Protein AF-0000000087414210 (afdb_homodimer)

Sequence (210 aa):
MEVSIVWEYKAQGTKKRTTFTSQMMTAQEALRLAKDIEKTGRVETLTFHDEDGERWTKKELEKLVKEIETEPHNIVVYFDGGYNKEYRVAGQALRGEFIFSRKQLMEVSIVWEYKAQGTKKRTTFTSQMMTAQEALRLAKDIEKTGRVETLTFHDEDGERWTKKELEKLVKEIETEPHNIVVYFDGGYNKEYRVAGQALRGEFIFSRKQL

Radius of gyration: 31.01 Å; Cα contacts (8 Å, |Δi|>4): 334; chains: 2; bounding box: 26×116×64 Å

Solvent-accessible surface area (backbone atoms only — not comparable to full-atom values): 12139 Å² total; per-residue (Å²): 113,54,26,21,45,39,34,33,31,28,48,85,97,50,88,56,69,47,52,32,35,39,56,76,35,44,52,69,57,48,53,55,48,50,58,54,50,58,69,55,71,34,65,70,44,65,36,33,34,34,91,86,65,50,75,35,46,64,69,56,47,53,52,53,55,50,54,59,70,67,45,70,70,30,60,36,55,45,69,62,71,70,66,52,77,82,78,69,63,60,75,84,57,71,50,56,45,58,50,66,69,81,68,88,121,114,54,26,20,45,39,32,33,31,29,49,86,97,50,89,57,70,46,50,30,36,39,57,75,36,43,51,69,56,48,53,55,49,48,57,53,50,57,69,55,71,33,65,71,45,67,37,35,33,34,90,84,65,49,76,34,47,64,70,54,47,52,52,54,54,50,52,58,69,65,46,69,71,32,62,35,56,45,66,62,76,72,70,56,77,82,76,72,62,74,74,82,58,70,50,56,45,57,49,66,69,81,69,86,122

pLDDT: mean 77.64, std 26.64, range [30.33, 98.88]

Secondary structure (DSSP, 8-state):
-EEEEEEEEE-TT---EEEEEEPPEEHHHHHHHHHHHHTTT-EEEEEEEETT--EE-HHHHHHHHHHHHHS----EEE------TTT-------EEE--------/-EEEEEEEEE-TT---EEEEEEPPEEHHHHHHHHHHHHTTT-EEEEEEEETT--EE-HHHHHHHHHHHHHS----EEE------TTT-------EEE--------

Structure (mmCIF, N/CA/C/O backbone):
data_AF-0000000087414210-model_v1
#
loop_
_entity.id
_entity.type
_entity.pdbx_description
1 polymer 'Uncharacterized protein'
#
loop_
_atom_site.group_PDB
_atom_site.id
_atom_site.type_symbol
_atom_site.label_atom_id
_atom_site.label_alt_id
_atom_site.label_comp_id
_atom_site.label_asym_id
_atom_site.label_entity_id
_atom_site.label_seq_id
_atom_site.pdbx_PDB_ins_code
_atom_site.Cartn_x
_atom_site.Cartn_y
_atom_site.Cartn_z
_atom_site.occupancy
_atom_site.B_iso_or_equiv
_atom_site.auth_seq_id
_atom_site.auth_comp_id
_atom_site.auth_asym_id
_atom_site.auth_atom_id
_atom_site.pdbx_PDB_model_num
ATOM 1 N N . MET A 1 1 ? 0.201 14.727 15.086 1 88.75 1 MET A N 1
ATOM 2 C CA . MET A 1 1 ? -0.485 13.438 14.977 1 88.75 1 MET A CA 1
ATOM 3 C C . MET A 1 1 ? 0.063 12.625 13.805 1 88.75 1 MET A C 1
ATOM 5 O O . MET A 1 1 ? 0.357 13.18 12.742 1 88.75 1 MET A O 1
ATOM 9 N N . GLU A 1 2 ? 0.281 11.211 14.133 1 96.5 2 GLU A N 1
ATOM 10 C CA . GLU A 1 2 ? 0.735 10.336 13.055 1 96.5 2 GLU A CA 1
ATOM 11 C C . GLU A 1 2 ? -0.392 9.43 12.57 1 96.5 2 GLU A C 1
ATOM 13 O O . GLU A 1 2 ? -1.241 9.008 13.359 1 96.5 2 GLU A O 1
ATOM 18 N N . VAL A 1 3 ? -0.355 9.156 11.258 1 98.38 3 VAL A N 1
ATOM 19 C CA . VAL A 1 3 ? -1.378 8.297 10.664 1 98.38 3 VAL A CA 1
ATOM 20 C C . VAL A 1 3 ? -0.742 7.379 9.625 1 98.38 3 VAL A C 1
ATOM 22 O O . VAL A 1 3 ? 0.36 7.645 9.141 1 98.38 3 VAL A O 1
ATOM 25 N N . SER A 1 4 ? -1.405 6.297 9.391 1 98.62 4 SER A N 1
ATOM 26 C CA . SER A 1 4 ? -1.111 5.465 8.227 1 98.62 4 SER A CA 1
ATOM 27 C C . SER A 1 4 ? -2.195 5.602 7.16 1 98.62 4 SER A C 1
ATOM 29 O O . SER A 1 4 ? -3.334 5.957 7.469 1 98.62 4 SER A O 1
ATOM 31 N N . ILE A 1 5 ? -1.794 5.398 5.98 1 98.81 5 ILE A N 1
ATOM 32 C CA . ILE A 1 5 ? -2.744 5.379 4.875 1 98.81 5 ILE A CA 1
ATOM 33 C C . ILE A 1 5 ? -3.195 3.941 4.609 1 98.81 5 ILE A C 1
ATOM 35 O O . ILE A 1 5 ? -2.369 3.029 4.543 1 98.81 5 ILE A O 1
ATOM 39 N N . VAL A 1 6 ? -4.438 3.744 4.582 1 98.75 6 VAL A N 1
ATOM 40 C CA . VAL A 1 6 ? -5.027 2.49 4.129 1 98.75 6 VAL A CA 1
ATOM 41 C C . VAL A 1 6 ? -5.672 2.688 2.758 1 98.75 6 VAL A C 1
ATOM 43 O O . VAL A 1 6 ? -6.621 3.459 2.617 1 98.75 6 VAL A O 1
ATOM 46 N N . TRP A 1 7 ? -5.152 1.99 1.794 1 98.88 7 TRP A N 1
ATOM 47 C CA . TRP A 1 7 ? -5.48 2.154 0.382 1 98.88 7 TRP A CA 1
ATOM 48 C C . TRP A 1 7 ? -6.105 0.882 -0.181 1 98.88 7 TRP A C 1
ATOM 50 O O . TRP A 1 7 ? -5.453 -0.161 -0.251 1 98.88 7 TRP A O 1
ATOM 60 N N . GLU A 1 8 ? -7.441 0.972 -0.453 1 98.75 8 GLU A N 1
ATOM 61 C CA . GLU A 1 8 ? -8.023 -0.087 -1.275 1 98.75 8 GLU A CA 1
ATOM 62 C C . GLU A 1 8 ? -7.699 0.126 -2.752 1 98.75 8 GLU A C 1
ATOM 64 O O . GLU A 1 8 ? -8.258 1.018 -3.393 1 98.75 8 GLU A O 1
ATOM 69 N N . TYR A 1 9 ? -6.863 -0.736 -3.146 1 98.81 9 TYR A N 1
ATOM 70 C CA . TYR A 1 9 ? -6.301 -0.661 -4.488 1 98.81 9 TYR A CA 1
ATOM 71 C C . TYR A 1 9 ? -7.184 -1.396 -5.492 1 98.81 9 TYR A C 1
ATOM 73 O O . TYR A 1 9 ? -7.547 -2.555 -5.277 1 98.81 9 TYR A O 1
ATOM 81 N N . LYS A 1 10 ? -7.488 -0.674 -6.492 1 98.12 10 LYS A N 1
ATOM 82 C CA . LYS A 1 10 ? -8.242 -1.28 -7.586 1 98.12 10 LYS A CA 1
ATOM 83 C C . LYS A 1 10 ? -7.395 -1.356 -8.859 1 98.12 10 LYS A C 1
ATOM 85 O O . LYS A 1 10 ? -7.129 -0.336 -9.492 1 98.12 10 LYS A O 1
ATOM 90 N N . ALA A 1 11 ? -6.988 -2.545 -9.234 1 97 11 ALA A N 1
ATOM 91 C CA . ALA A 1 11 ? -6.199 -2.736 -10.453 1 97 11 ALA A CA 1
ATOM 92 C C . ALA A 1 11 ? -7.02 -2.406 -11.695 1 97 11 ALA A C 1
ATOM 94 O O . ALA A 1 11 ? -8.234 -2.619 -11.719 1 97 11 ALA A O 1
ATOM 95 N N . GLN A 1 12 ? -6.355 -1.847 -12.656 1 96.06 12 GLN A N 1
ATOM 96 C CA . GLN A 1 12 ? -7.031 -1.469 -13.898 1 96.06 12 GLN A CA 1
ATOM 97 C C . GLN A 1 12 ? -7.703 -2.676 -14.547 1 96.06 12 GLN A C 1
ATOM 99 O O . GLN A 1 12 ? -7.082 -3.732 -14.695 1 96.06 12 GLN A O 1
ATOM 104 N N . GLY A 1 13 ? -8.969 -2.494 -14.906 1 92.81 13 GLY A N 1
ATOM 105 C CA . GLY A 1 13 ? -9.68 -3.5 -15.672 1 92.81 13 GLY A CA 1
ATOM 106 C C . GLY A 1 13 ? -10.164 -4.664 -14.828 1 92.81 13 GLY A C 1
ATOM 107 O O . GLY A 1 13 ? -10.492 -5.73 -15.359 1 92.81 13 GLY A O 1
ATOM 108 N N . THR A 1 14 ? -9.977 -4.562 -13.539 1 91.44 14 THR A N 1
ATOM 109 C CA . THR A 1 14 ? -10.43 -5.648 -12.68 1 91.44 14 THR A CA 1
ATOM 110 C C . THR A 1 14 ? -11.344 -5.117 -11.578 1 91.44 14 THR A C 1
ATOM 112 O O . THR A 1 14 ? -11.344 -3.922 -11.281 1 91.44 14 THR A O 1
ATOM 115 N N . LYS A 1 15 ? -12.148 -6.02 -11.062 1 91.81 15 LYS A N 1
ATOM 116 C CA . LYS A 1 15 ? -12.992 -5.676 -9.922 1 91.81 15 LYS A CA 1
ATOM 117 C C . LYS A 1 15 ? -12.312 -6.027 -8.609 1 91.81 15 LYS A C 1
ATOM 119 O O . LYS A 1 15 ? -12.797 -5.664 -7.535 1 91.81 15 LYS A O 1
ATOM 124 N N . LYS A 1 16 ? -11.273 -6.684 -8.711 1 92.38 16 LYS A N 1
ATOM 125 C CA . LYS A 1 16 ? -10.586 -7.125 -7.5 1 92.38 16 LYS A CA 1
ATOM 126 C C . LYS A 1 16 ? -9.914 -5.949 -6.785 1 92.38 16 LYS A C 1
ATOM 128 O O . LYS A 1 16 ? -9.32 -5.086 -7.43 1 92.38 16 LYS A O 1
ATOM 133 N N . ARG A 1 17 ? -10.047 -5.992 -5.453 1 97.25 17 ARG A N 1
ATOM 134 C CA . ARG A 1 17 ? -9.438 -4.969 -4.613 1 97.25 17 ARG A CA 1
ATOM 135 C C . ARG A 1 17 ? -8.391 -5.57 -3.68 1 97.25 17 ARG A C 1
ATOM 137 O O . ARG A 1 17 ? -8.547 -6.703 -3.217 1 97.25 17 ARG A O 1
ATOM 144 N N . THR A 1 18 ? -7.379 -4.895 -3.559 1 98.44 18 THR A N 1
ATOM 145 C CA . THR A 1 18 ? -6.34 -5.277 -2.609 1 98.44 18 THR A CA 1
ATOM 146 C C . THR A 1 18 ? -6.035 -4.125 -1.652 1 98.44 18 THR A C 1
ATOM 148 O O . THR A 1 18 ? -5.934 -2.973 -2.072 1 98.44 18 THR A O 1
ATOM 151 N N . THR A 1 19 ? -5.941 -4.402 -0.352 1 98.69 19 THR A N 1
ATOM 152 C CA . THR A 1 19 ? -5.656 -3.367 0.635 1 98.69 19 THR A CA 1
ATOM 153 C C . THR A 1 19 ? -4.152 -3.209 0.835 1 98.69 19 THR A C 1
ATOM 155 O O . THR A 1 19 ? -3.443 -4.195 1.053 1 98.69 19 THR A O 1
ATOM 158 N N . PHE A 1 20 ? -3.707 -1.984 0.688 1 98.88 20 PHE A N 1
ATOM 159 C CA . PHE A 1 20 ? -2.348 -1.603 1.047 1 98.88 20 PHE A CA 1
ATOM 160 C C . PHE A 1 20 ? -2.346 -0.676 2.258 1 98.88 20 PHE A C 1
ATOM 162 O O . PHE A 1 20 ? -3.195 0.211 2.367 1 98.88 20 PHE A O 1
ATOM 169 N N . THR A 1 21 ? -1.415 -0.874 3.131 1 98.81 21 THR A N 1
ATOM 170 C CA . THR A 1 21 ? -1.255 -0.007 4.293 1 98.81 21 THR A CA 1
ATOM 171 C C . THR A 1 21 ? 0.158 0.566 4.348 1 98.81 21 THR A C 1
ATOM 173 O O . THR A 1 21 ? 1.134 -0.148 4.109 1 98.81 21 THR A O 1
ATOM 176 N N . SER A 1 22 ? 0.251 1.798 4.617 1 98.69 22 SER A N 1
ATOM 177 C CA . SER A 1 22 ? 1.562 2.438 4.684 1 98.69 22 SER A CA 1
ATOM 178 C C . SER A 1 22 ? 2.137 2.377 6.094 1 98.69 22 SER A C 1
ATOM 180 O O . SER A 1 22 ? 1.467 1.928 7.023 1 98.69 22 SER A O 1
ATOM 182 N N . GLN A 1 23 ? 3.334 2.783 6.195 1 98 23 GLN A N 1
ATOM 183 C CA . GLN A 1 23 ? 3.904 3.094 7.5 1 98 23 GLN A CA 1
ATOM 184 C C . GLN A 1 23 ? 3.252 4.332 8.109 1 98 23 GLN A C 1
ATOM 186 O O . GLN A 1 23 ? 2.527 5.059 7.422 1 98 23 GLN A O 1
ATOM 191 N N . MET A 1 24 ? 3.49 4.562 9.422 1 98 24 MET A N 1
ATOM 192 C CA . MET A 1 24 ? 2.994 5.77 10.078 1 98 24 MET A CA 1
ATOM 193 C C . MET A 1 24 ? 3.752 7 9.594 1 98 24 MET A C 1
ATOM 195 O O . MET A 1 24 ? 4.949 6.93 9.312 1 98 24 MET A O 1
ATOM 199 N N . MET A 1 25 ? 3.076 8.117 9.508 1 97.94 25 MET A N 1
ATOM 200 C CA . MET A 1 25 ? 3.67 9.391 9.133 1 97.94 25 MET A CA 1
ATOM 201 C C . MET A 1 25 ? 2.824 10.555 9.641 1 97.94 25 MET A C 1
ATOM 203 O O . MET A 1 25 ? 1.759 10.344 10.227 1 97.94 25 MET A O 1
ATOM 207 N N . THR A 1 26 ? 3.316 11.766 9.438 1 96.25 26 THR A N 1
ATOM 208 C CA . THR A 1 26 ? 2.52 12.914 9.859 1 96.25 26 THR A CA 1
ATOM 209 C C . THR A 1 26 ? 1.265 13.047 9 1 96.25 26 THR A C 1
ATOM 211 O O . THR A 1 26 ? 1.252 12.625 7.84 1 96.25 26 THR A O 1
ATOM 214 N N . ALA A 1 27 ? 0.275 13.617 9.578 1 96.44 27 ALA A N 1
ATOM 215 C CA . ALA A 1 27 ? -0.963 13.859 8.844 1 96.44 27 ALA A CA 1
ATOM 216 C C . ALA A 1 27 ? -0.697 14.672 7.574 1 96.44 27 ALA A C 1
ATOM 218 O O . ALA A 1 27 ? -1.278 14.398 6.523 1 96.44 27 ALA A O 1
ATOM 219 N N . GLN A 1 28 ? 0.181 15.703 7.707 1 95.88 28 GLN A N 1
ATOM 220 C CA . GLN A 1 28 ? 0.489 16.547 6.562 1 95.88 28 GLN A CA 1
ATOM 221 C C . GLN A 1 28 ? 1.146 15.75 5.445 1 95.88 28 GLN A C 1
ATOM 223 O O . GLN A 1 28 ? 0.778 15.883 4.273 1 95.88 28 GLN A O 1
ATOM 228 N N . GLU A 1 29 ? 2.088 14.922 5.777 1 96.62 29 GLU A N 1
ATOM 229 C CA . GLU A 1 29 ? 2.752 14.062 4.801 1 96.62 29 GLU A CA 1
ATOM 230 C C . GLU A 1 29 ? 1.764 13.094 4.152 1 96.62 29 GLU A C 1
ATOM 232 O O . GLU A 1 29 ? 1.804 12.875 2.941 1 96.62 29 GLU A O 1
ATOM 237 N N . ALA A 1 30 ? 0.937 12.531 5.023 1 98.44 30 ALA A N 1
ATOM 238 C CA . ALA A 1 30 ? -0.051 11.57 4.535 1 98.44 30 ALA A CA 1
ATOM 239 C C . ALA A 1 30 ? -0.995 12.219 3.527 1 98.44 30 ALA A C 1
ATOM 241 O O . ALA A 1 30 ? -1.332 11.617 2.506 1 98.44 30 ALA A O 1
ATOM 242 N N . LEU A 1 31 ? -1.416 13.383 3.852 1 98.06 31 LEU A N 1
ATOM 243 C CA . LEU A 1 31 ? -2.332 14.094 2.971 1 98.06 31 LEU A CA 1
ATOM 244 C C . LEU A 1 31 ? -1.663 14.422 1.641 1 98.06 31 LEU A C 1
ATOM 246 O O . LEU A 1 31 ? -2.291 14.328 0.584 1 98.06 31 LEU A O 1
ATOM 250 N N . ARG A 1 32 ? -0.421 14.852 1.703 1 97.38 32 ARG A N 1
ATOM 251 C CA . ARG A 1 32 ? 0.327 15.117 0.479 1 97.38 32 ARG A CA 1
ATOM 252 C C . ARG A 1 32 ? 0.469 13.852 -0.362 1 97.38 32 ARG A C 1
ATOM 254 O O . ARG A 1 32 ? 0.278 13.883 -1.58 1 97.38 32 ARG A O 1
ATOM 261 N N . LEU A 1 33 ? 0.803 12.812 0.26 1 98.31 33 LEU A N 1
ATOM 262 C CA . LEU A 1 33 ? 0.968 11.539 -0.426 1 98.31 33 LEU A CA 1
ATOM 263 C C . LEU A 1 33 ? -0.349 11.078 -1.041 1 98.31 33 LEU A C 1
ATOM 265 O O . LEU A 1 33 ? -0.371 10.562 -2.164 1 98.31 33 LEU A O 1
ATOM 269 N N . ALA A 1 34 ? -1.426 11.211 -0.283 1 98.5 34 ALA A N 1
ATOM 270 C CA . ALA A 1 34 ? -2.748 10.828 -0.77 1 98.5 34 ALA A CA 1
ATOM 271 C C . ALA A 1 34 ? -3.07 11.523 -2.092 1 98.5 34 ALA A C 1
ATOM 273 O O . ALA A 1 34 ? -3.668 10.914 -2.984 1 98.5 34 ALA A O 1
ATOM 274 N N . LYS A 1 35 ? -2.67 12.734 -2.221 1 97.69 35 LYS A N 1
ATOM 275 C CA . LYS A 1 35 ? -2.916 13.469 -3.457 1 97.69 35 LYS A CA 1
ATOM 276 C C . LYS A 1 35 ? -2.207 12.812 -4.637 1 97.69 35 LYS A C 1
ATOM 278 O O . LYS A 1 35 ? -2.77 12.719 -5.73 1 97.69 35 LYS A O 1
ATOM 283 N N . ASP A 1 36 ? -0.991 12.461 -4.461 1 98.5 36 ASP A N 1
ATOM 284 C CA . ASP A 1 36 ? -0.268 11.781 -5.531 1 98.5 36 ASP A CA 1
ATOM 285 C C . ASP A 1 36 ? -0.889 10.414 -5.832 1 98.5 36 ASP A C 1
ATOM 287 O O . ASP A 1 36 ? -1.021 10.031 -6.996 1 98.5 36 ASP A O 1
ATOM 291 N N . ILE A 1 37 ? -1.282 9.695 -4.82 1 98.62 37 ILE A N 1
ATOM 292 C CA . ILE A 1 37 ? -1.879 8.367 -4.965 1 98.62 37 ILE A CA 1
ATOM 293 C C . ILE A 1 37 ? -3.146 8.469 -5.809 1 98.62 37 ILE A C 1
ATOM 295 O O . ILE A 1 37 ? -3.4 7.609 -6.66 1 98.62 37 ILE A O 1
ATOM 299 N N . GLU A 1 38 ? -3.895 9.43 -5.547 1 98.12 38 GLU A N 1
ATOM 300 C CA . GLU A 1 38 ? -5.148 9.617 -6.27 1 98.12 38 GLU A CA 1
ATOM 301 C C . GLU A 1 38 ? -4.906 9.797 -7.762 1 98.12 38 GLU A C 1
ATOM 303 O O . GLU A 1 38 ? -5.762 9.453 -8.586 1 98.12 38 GLU A O 1
ATOM 308 N N . LYS A 1 39 ? -3.764 10.203 -8.172 1 97.88 39 LYS A N 1
ATOM 309 C CA . LYS A 1 39 ? -3.438 10.43 -9.578 1 97.88 39 LYS A CA 1
ATOM 310 C C . LYS A 1 39 ? -3.123 9.117 -10.289 1 97.88 39 LYS A C 1
ATOM 312 O O . LYS A 1 39 ? -3.078 9.062 -11.516 1 97.88 39 LYS A O 1
ATOM 317 N N . THR A 1 40 ? -2.854 8.109 -9.609 1 97.75 40 THR A N 1
ATOM 318 C CA . THR A 1 40 ? -2.486 6.828 -10.195 1 97.75 40 THR A CA 1
ATOM 319 C C . THR A 1 40 ? -3.676 6.203 -10.914 1 97.75 40 THR A C 1
ATOM 321 O O . THR A 1 40 ? -3.502 5.332 -11.773 1 97.75 40 THR A O 1
ATOM 324 N N . GLY A 1 41 ? -4.902 6.496 -10.492 1 97.25 41 GLY A N 1
ATOM 325 C CA . GLY A 1 41 ? -6.105 5.918 -11.07 1 97.25 41 GLY A CA 1
ATOM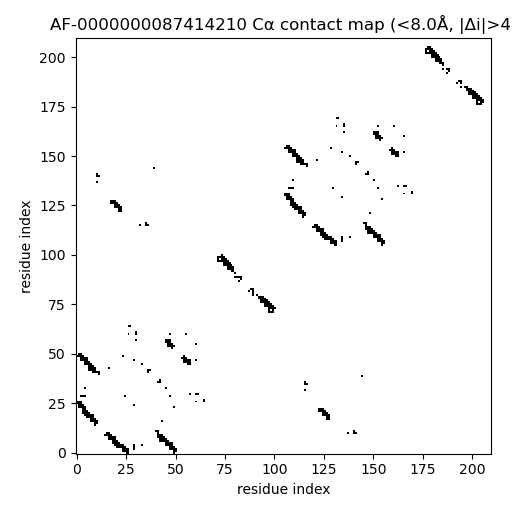 326 C C . GLY A 1 41 ? -6.449 4.559 -10.484 1 97.25 41 GLY A C 1
ATOM 327 O O . GLY A 1 41 ? -7.289 3.838 -11.031 1 97.25 41 GLY A O 1
ATOM 328 N N . ARG A 1 42 ? -5.758 4.234 -9.32 1 98.19 42 ARG A N 1
ATOM 329 C CA . ARG A 1 42 ? -5.938 2.898 -8.766 1 98.19 42 ARG A CA 1
ATOM 330 C C . ARG A 1 42 ? -6.598 2.959 -7.395 1 98.19 42 ARG A C 1
ATOM 332 O O . ARG A 1 42 ? -6.512 2.006 -6.617 1 98.19 42 ARG A O 1
ATOM 339 N N . VAL A 1 43 ? -7.25 4.059 -7.043 1 98.44 43 VAL A N 1
ATOM 340 C CA . VAL A 1 43 ? -7.836 4.199 -5.715 1 98.44 43 VAL A CA 1
ATOM 341 C C . VAL A 1 43 ? -9.32 3.844 -5.762 1 98.44 43 VAL A C 1
ATOM 343 O O . VAL A 1 43 ? -10.094 4.48 -6.477 1 98.44 43 VAL A O 1
ATOM 346 N N . GLU A 1 44 ? -9.664 2.799 -5.062 1 98.19 44 GLU A N 1
ATOM 347 C CA . GLU A 1 44 ? -11.07 2.562 -4.762 1 98.19 44 GLU A CA 1
ATOM 348 C C . GLU A 1 44 ? -11.516 3.363 -3.539 1 98.19 44 GLU A C 1
ATOM 350 O O . GLU A 1 44 ? -12.508 4.094 -3.596 1 98.19 44 GLU A O 1
ATOM 355 N N . THR A 1 45 ? -10.789 3.168 -2.457 1 98 45 THR A N 1
ATOM 356 C CA . THR A 1 45 ? -10.961 3.98 -1.259 1 98 45 THR A CA 1
ATOM 357 C C . THR A 1 45 ? -9.609 4.312 -0.628 1 98 45 THR A C 1
ATOM 359 O O . THR A 1 45 ? -8.633 3.59 -0.825 1 98 45 THR A O 1
ATOM 362 N N . LEU A 1 46 ? -9.57 5.414 -0.044 1 98.62 46 LEU A N 1
ATOM 363 C CA . LEU A 1 46 ? -8.391 5.871 0.685 1 98.62 46 LEU A CA 1
ATOM 364 C C . LEU A 1 46 ? -8.781 6.457 2.037 1 98.62 46 LEU A C 1
ATOM 366 O O . LEU A 1 46 ? -9.586 7.391 2.105 1 98.62 46 LEU A O 1
ATOM 370 N N . THR A 1 47 ? -8.258 5.871 3.105 1 98.75 47 THR A N 1
ATOM 371 C CA . THR A 1 47 ? -8.531 6.363 4.449 1 98.75 47 THR A CA 1
ATOM 372 C C . THR A 1 47 ? -7.242 6.5 5.25 1 98.75 47 THR A C 1
ATOM 374 O O . THR A 1 47 ? -6.195 5.992 4.84 1 98.75 47 THR A O 1
ATOM 377 N N . PHE A 1 48 ? -7.367 7.164 6.312 1 98.81 48 PHE A N 1
ATOM 378 C CA . PHE A 1 48 ? -6.25 7.363 7.23 1 98.81 48 PHE A CA 1
ATOM 379 C C . PHE A 1 48 ? -6.562 6.766 8.602 1 98.81 48 PHE A C 1
ATOM 381 O O . PHE A 1 48 ? -7.688 6.875 9.086 1 98.81 48 PHE A O 1
ATOM 388 N N . HIS A 1 49 ? -5.543 6.133 9.156 1 98.62 49 HIS A N 1
ATOM 389 C CA . HIS A 1 49 ? -5.719 5.5 10.461 1 98.62 49 HIS A CA 1
ATOM 390 C C . HIS A 1 49 ? -4.645 5.957 11.445 1 98.62 49 HIS A C 1
ATOM 392 O O . HIS A 1 49 ? -3.451 5.891 11.141 1 98.62 49 HIS A O 1
ATOM 398 N N . ASP A 1 50 ? -5.039 6.43 12.57 1 96.44 50 ASP A N 1
ATOM 399 C CA . ASP A 1 50 ? -4.051 6.875 13.555 1 96.44 50 ASP A CA 1
ATOM 400 C C . ASP A 1 50 ? -3.662 5.738 14.5 1 96.44 50 ASP A C 1
ATOM 402 O O . ASP A 1 50 ? -4.082 4.598 14.305 1 96.44 50 ASP A O 1
ATOM 406 N N . GLU A 1 51 ? -2.793 5.938 15.453 1 93.5 51 GLU A N 1
ATOM 407 C CA . GLU A 1 51 ? -2.236 4.941 16.359 1 93.5 51 GLU A CA 1
ATOM 408 C C . GLU A 1 51 ? -3.318 4.348 17.266 1 93.5 51 GLU A C 1
ATOM 410 O O . GLU A 1 51 ? -3.205 3.201 17.703 1 93.5 51 GLU A O 1
ATOM 415 N N . ASP A 1 52 ? -4.43 5.09 17.438 1 92.75 52 ASP A N 1
ATOM 416 C CA . ASP A 1 52 ? -5.5 4.645 18.328 1 92.75 52 ASP A CA 1
ATOM 417 C C . ASP A 1 52 ? -6.555 3.85 17.562 1 92.75 52 ASP A C 1
ATOM 419 O O . ASP A 1 52 ? -7.551 3.41 18.141 1 92.75 52 ASP A O 1
ATOM 423 N N . GLY A 1 53 ? -6.34 3.773 16.328 1 92.75 53 GLY A N 1
ATOM 424 C CA . GLY A 1 53 ? -7.266 3.014 15.508 1 92.75 53 GLY A CA 1
ATOM 425 C C . GLY A 1 53 ? -8.391 3.855 14.938 1 92.75 53 GLY A C 1
ATOM 426 O O . GLY A 1 53 ? -9.297 3.332 14.297 1 92.75 53 GLY A O 1
ATOM 427 N N . GLU A 1 54 ? -8.359 5.129 15.227 1 96 54 GLU A N 1
ATOM 428 C CA . GLU A 1 54 ? -9.352 6.023 14.633 1 96 54 GLU A CA 1
ATOM 429 C C . GLU A 1 54 ? -9.133 6.172 13.133 1 96 54 GLU A C 1
ATOM 431 O O . GLU A 1 54 ? -7.992 6.293 12.672 1 96 54 GLU A O 1
ATOM 436 N N . ARG A 1 55 ? -10.281 6.234 12.508 1 97.75 55 ARG A N 1
ATOM 437 C CA . ARG A 1 55 ? -10.258 6.324 11.055 1 97.75 55 ARG A CA 1
ATOM 438 C C . ARG A 1 55 ? -10.773 7.68 10.586 1 97.75 55 ARG A C 1
ATOM 440 O O . ARG A 1 55 ? -11.766 8.188 11.109 1 97.75 55 ARG A O 1
ATOM 447 N N . TRP A 1 56 ? -10.094 8.25 9.586 1 97.5 56 TRP A N 1
ATOM 448 C CA . TRP A 1 56 ? -10.461 9.539 9.023 1 97.5 56 TRP A CA 1
ATOM 449 C C . TRP A 1 56 ? -10.562 9.453 7.5 1 97.5 56 TRP A C 1
ATOM 451 O O . TRP A 1 56 ? -9.766 8.773 6.855 1 97.5 56 TRP A O 1
ATOM 461 N N . THR A 1 57 ? -11.508 10.195 6.98 1 98.12 57 THR A N 1
ATOM 462 C CA . THR A 1 57 ? -11.469 10.492 5.555 1 98.12 57 THR A CA 1
ATOM 463 C C . THR A 1 57 ? -10.469 11.609 5.262 1 98.12 57 THR A C 1
ATOM 465 O O . THR A 1 57 ? -9.992 12.281 6.18 1 98.12 5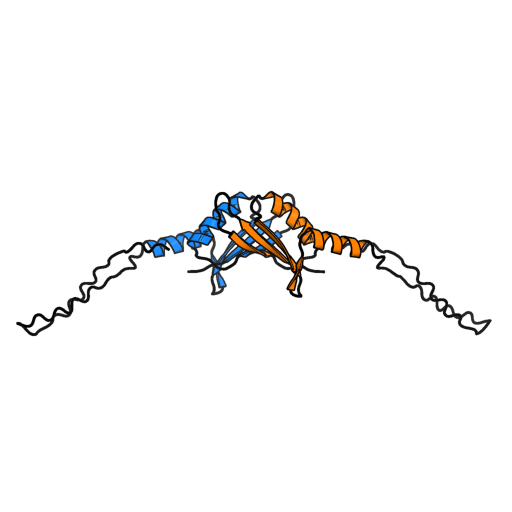7 THR A O 1
ATOM 468 N N . LYS A 1 58 ? -10.211 11.711 4.043 1 97.81 58 LYS A N 1
ATOM 469 C CA . LYS A 1 58 ? -9.32 12.789 3.643 1 97.81 58 LYS A CA 1
ATOM 470 C C . LYS A 1 58 ? -9.867 14.148 4.082 1 97.81 58 LYS A C 1
ATOM 472 O O . LYS A 1 58 ? -9.141 14.969 4.645 1 97.81 58 LYS A O 1
ATOM 477 N N . LYS A 1 59 ? -11.109 14.336 3.896 1 97.44 59 LYS A N 1
ATOM 478 C CA . LYS A 1 59 ? -11.773 15.586 4.266 1 97.44 59 LYS A CA 1
ATOM 479 C C . LYS A 1 59 ? -11.664 15.836 5.766 1 97.44 59 LYS A C 1
ATOM 481 O O . LYS A 1 59 ? -11.367 16.953 6.191 1 97.44 59 LYS A O 1
ATOM 486 N N . GLU A 1 60 ? -11.93 14.875 6.523 1 97.38 60 GLU A N 1
ATOM 487 C CA . GLU A 1 60 ? -11.859 14.992 7.977 1 97.38 60 GLU A CA 1
ATOM 488 C C . GLU A 1 60 ? -10.438 15.297 8.438 1 97.38 60 GLU A C 1
ATOM 490 O O . GLU A 1 60 ? -10.234 16.125 9.328 1 97.38 60 GLU A O 1
ATOM 495 N N . LEU A 1 61 ? -9.484 14.641 7.918 1 97.38 61 LEU A N 1
ATOM 496 C CA . LEU A 1 61 ? -8.094 14.844 8.312 1 97.38 61 LEU A CA 1
ATOM 497 C C . LEU A 1 61 ? -7.625 16.25 7.945 1 97.38 61 LEU A C 1
ATOM 499 O O . LEU A 1 61 ? -6.91 16.891 8.719 1 97.38 61 LEU A O 1
ATOM 503 N N . GLU A 1 62 ? -8.023 16.656 6.77 1 96.5 62 GLU A N 1
ATOM 504 C CA . GLU A 1 62 ? -7.688 18.016 6.348 1 96.5 62 GLU A CA 1
ATOM 505 C C . GLU A 1 62 ? -8.242 19.047 7.328 1 96.5 62 GLU A C 1
ATOM 507 O O . GLU A 1 62 ? -7.551 20 7.676 1 96.5 62 GLU A O 1
ATOM 512 N N . LYS A 1 63 ? -9.43 18.844 7.734 1 95.81 63 LYS A N 1
ATOM 513 C CA . LYS A 1 63 ? -10.055 19.75 8.695 1 95.81 63 LYS A CA 1
ATOM 514 C C . LYS A 1 63 ? -9.305 19.75 10.023 1 95.81 63 LYS A C 1
ATOM 516 O O . LYS A 1 63 ? -9.078 20.812 10.609 1 95.81 63 LYS A O 1
ATOM 521 N N . LEU A 1 64 ? -8.992 18.578 10.469 1 92.81 64 LEU A N 1
ATOM 522 C CA . LEU A 1 64 ? -8.273 18.422 11.727 1 92.81 64 LEU A CA 1
ATOM 523 C C . LEU A 1 64 ? -6.93 19.156 11.672 1 92.81 64 LEU A C 1
ATOM 525 O O . LEU A 1 64 ? -6.57 19.875 12.602 1 92.81 64 LEU A O 1
ATOM 529 N N . VAL A 1 65 ? -6.188 18.984 10.602 1 92.69 65 VAL A N 1
ATOM 530 C CA . VAL A 1 65 ? -4.871 19.594 10.43 1 92.69 65 VAL A CA 1
ATOM 531 C C . VAL A 1 65 ? -5.008 21.109 10.391 1 92.69 65 VAL A C 1
ATOM 533 O O . VAL A 1 65 ? -4.191 21.828 10.977 1 92.69 65 VAL A O 1
ATOM 536 N N . LYS A 1 66 ? -6.02 21.625 9.789 1 91.5 66 LYS A N 1
ATOM 537 C CA . LYS A 1 66 ? -6.27 23.062 9.695 1 91.5 66 LYS A CA 1
ATOM 538 C C . LYS A 1 66 ? -6.57 23.641 11.07 1 91.5 66 LYS A C 1
ATOM 540 O O . LYS A 1 66 ? -6.105 24.734 11.398 1 91.5 66 LYS A O 1
ATOM 545 N N . GLU A 1 67 ? -7.352 23.016 11.844 1 88.19 67 GLU A N 1
ATOM 546 C CA . GLU A 1 67 ? -7.715 23.484 13.18 1 88.19 67 GLU A CA 1
ATOM 547 C C . GLU A 1 67 ? -6.496 23.531 14.102 1 88.19 67 GLU A C 1
ATOM 549 O O . GLU A 1 67 ? -6.359 24.453 14.906 1 88.19 67 GLU A O 1
ATOM 554 N N . ILE A 1 68 ? -5.637 22.656 14.016 1 84.5 68 ILE A N 1
ATOM 555 C CA . ILE A 1 68 ? -4.43 22.609 14.836 1 84.5 68 ILE A CA 1
ATOM 556 C C . ILE A 1 68 ? -3.484 23.734 14.43 1 84.5 68 ILE A C 1
ATOM 558 O O . ILE A 1 68 ? -2.822 24.344 15.273 1 84.5 68 ILE A O 1
ATOM 562 N N . GLU A 1 69 ? -3.342 23.938 13.195 1 81.06 69 GLU A N 1
ATOM 563 C CA . GLU A 1 69 ? -2.457 24.984 12.688 1 81.06 69 GLU A CA 1
ATOM 564 C C . GLU A 1 69 ? -2.969 26.375 13.07 1 81.06 69 GLU A C 1
ATOM 566 O O . GLU A 1 69 ? -2.18 27.297 13.258 1 81.06 69 GLU A O 1
ATOM 571 N N . THR A 1 70 ? -4.246 26.625 13.156 1 78.19 70 THR A N 1
ATOM 572 C CA . THR A 1 70 ? -4.832 27.938 13.461 1 78.19 70 THR A CA 1
ATOM 573 C C . THR A 1 70 ? -4.785 28.203 14.961 1 78.19 70 THR A C 1
ATOM 575 O O . THR A 1 70 ? -4.777 29.359 15.391 1 78.19 70 THR A O 1
ATOM 578 N N . GLU A 1 71 ? -4.816 27.172 15.727 1 63.53 71 GLU A N 1
ATOM 579 C CA . GLU A 1 71 ? -4.785 27.406 17.172 1 63.53 71 GLU A CA 1
ATOM 580 C C . GLU A 1 71 ? -3.42 27.906 17.609 1 63.53 71 GLU A C 1
ATOM 582 O O . GLU A 1 71 ? -2.389 27.344 17.234 1 63.53 71 GLU A O 1
ATOM 587 N N . PRO A 1 72 ? -3.373 29.188 17.938 1 59.31 72 PRO A N 1
ATOM 588 C CA . PRO A 1 72 ? -2.141 29.75 18.484 1 59.31 72 PRO A CA 1
ATOM 589 C C . PRO A 1 72 ? -1.529 28.859 19.578 1 59.31 72 PRO A C 1
ATOM 591 O O . PRO A 1 72 ? -2.23 28.438 20.5 1 59.31 72 PRO A O 1
ATOM 594 N N . HIS A 1 73 ? -0.85 27.875 19.125 1 51.38 73 HIS A N 1
ATOM 595 C CA . HIS A 1 73 ? -0.237 27.047 20.156 1 51.38 73 HIS A CA 1
ATOM 596 C C . HIS A 1 73 ? 0.635 27.891 21.094 1 51.38 73 HIS A C 1
ATOM 598 O O . HIS A 1 73 ? 0.902 27.5 22.219 1 51.38 73 HIS A O 1
ATOM 604 N N . ASN A 1 74 ? 1.415 28.734 20.547 1 49.66 74 ASN A N 1
ATOM 605 C CA . ASN A 1 74 ? 2.459 29.281 21.391 1 49.66 74 ASN A CA 1
ATOM 606 C C . ASN A 1 74 ? 1.894 30.297 22.391 1 49.66 74 ASN A C 1
ATOM 608 O O . ASN A 1 74 ? 1.5 31.391 22 1 49.66 74 ASN A O 1
ATOM 612 N N . ILE A 1 75 ? 1.084 29.812 23.203 1 48.84 75 ILE A N 1
ATOM 613 C CA . ILE A 1 75 ? 0.787 30.734 24.297 1 48.84 75 ILE A CA 1
ATOM 614 C C . ILE A 1 75 ? 2.043 30.969 25.125 1 48.84 75 ILE A C 1
ATOM 616 O O . ILE A 1 75 ? 2.582 30.031 25.719 1 48.84 75 ILE A O 1
ATOM 620 N N . VAL A 1 76 ? 2.947 31.703 24.609 1 43.47 76 VAL A N 1
ATOM 621 C CA . VAL A 1 76 ? 4.082 32.062 25.453 1 43.47 76 VAL A CA 1
ATOM 622 C C . VAL A 1 76 ? 3.602 32.938 26.609 1 43.47 76 VAL A C 1
ATOM 624 O O . VAL A 1 76 ? 3.018 34 26.406 1 43.47 76 VAL A O 1
ATOM 627 N N . VAL A 1 77 ? 3.178 32.344 27.594 1 46.31 77 VAL A N 1
ATOM 628 C CA . VAL A 1 77 ? 2.85 33.031 28.828 1 46.31 77 VAL A CA 1
ATOM 629 C C . VAL A 1 77 ? 4.125 33.594 29.469 1 46.31 77 VAL A C 1
ATOM 631 O O . VAL A 1 77 ? 5.07 32.844 29.719 1 46.31 77 VAL A O 1
ATOM 634 N N . TYR A 1 78 ? 4.523 34.812 29.094 1 44.41 78 TYR A N 1
ATOM 635 C CA . TYR A 1 78 ? 5.605 35.531 29.781 1 44.41 78 TYR A CA 1
ATOM 636 C C . TYR A 1 78 ? 5.273 35.719 31.266 1 44.41 78 TYR A C 1
ATOM 638 O O . TYR A 1 78 ? 4.207 36.25 31.594 1 44.41 78 TYR A O 1
ATOM 646 N N . PHE A 1 79 ? 5.438 34.75 32.125 1 41 79 PHE A N 1
ATOM 647 C CA . PHE A 1 79 ? 5.363 34.969 33.562 1 41 79 PHE A CA 1
ATOM 648 C C . PHE A 1 79 ? 6.434 35.938 34.031 1 41 79 PHE A C 1
ATOM 650 O O . PHE A 1 79 ? 7.629 35.719 33.812 1 41 79 PHE A O 1
ATOM 657 N N . ASP A 1 80 ? 6.41 37.25 33.562 1 41.53 80 ASP A N 1
ATOM 658 C CA . ASP A 1 80 ? 7.312 38.25 34.156 1 41.53 80 ASP A CA 1
ATOM 659 C C . ASP A 1 80 ? 7.113 38.312 35.656 1 41.53 80 ASP A C 1
ATOM 661 O O . ASP A 1 80 ? 6.047 38.719 36.125 1 41.53 80 ASP A O 1
ATOM 665 N N . GLY A 1 81 ? 7.484 37.312 36.406 1 41.34 81 GLY A N 1
ATOM 666 C CA . GLY A 1 81 ? 7.566 37.469 37.844 1 41.34 81 GLY A CA 1
ATOM 667 C C . GLY A 1 81 ? 8.344 38.688 38.25 1 41.34 81 GLY A C 1
ATOM 668 O O . GLY A 1 81 ? 8.898 38.75 39.375 1 41.34 81 GLY A O 1
ATOM 669 N N . GLY A 1 82 ? 8.477 39.75 37.375 1 38.91 82 GLY A N 1
ATOM 670 C CA . GLY A 1 82 ? 9.305 40.812 37.938 1 38.91 82 GLY A CA 1
ATOM 671 C C . GLY A 1 82 ? 8.758 41.375 39.25 1 38.91 82 GLY A C 1
ATOM 672 O O . GLY A 1 82 ? 7.555 41.594 39.375 1 38.91 82 GLY A O 1
ATOM 673 N N . TYR A 1 83 ? 9.336 40.812 40.375 1 41 83 TYR A N 1
ATOM 674 C CA . TYR A 1 83 ? 9.305 41.312 41.75 1 41 83 TYR A CA 1
ATOM 675 C C . TYR A 1 83 ? 9.609 42.812 41.812 1 41 83 TYR A C 1
ATOM 677 O O . TYR A 1 83 ? 10.641 43.25 41.312 1 41 83 TYR A O 1
ATOM 685 N N . ASN A 1 84 ? 8.656 43.719 41.594 1 42.94 84 ASN A N 1
ATOM 686 C CA . ASN A 1 84 ? 8.992 45.094 42 1 42.94 84 ASN A CA 1
ATOM 687 C C . ASN A 1 84 ? 9.328 45.156 43.5 1 42.94 84 ASN A C 1
ATOM 689 O O . ASN A 1 84 ? 8.5 44.812 44.344 1 42.94 84 ASN A O 1
ATOM 693 N N . LYS A 1 85 ? 10.625 45.344 43.844 1 45 85 LYS A N 1
ATOM 694 C CA . LYS A 1 85 ? 11.195 45.438 45.188 1 45 85 LYS A CA 1
ATOM 695 C C . LYS A 1 85 ? 10.406 46.438 46.031 1 45 85 LYS A C 1
ATOM 697 O O . LYS A 1 85 ? 10.344 46.281 47.25 1 45 85 LYS A O 1
ATOM 702 N N . GLU A 1 86 ? 10.094 47.562 45.438 1 42.94 86 GLU A N 1
ATOM 703 C CA . GLU A 1 86 ? 9.641 48.656 46.281 1 42.94 86 GLU A CA 1
ATOM 704 C C . GLU A 1 86 ? 8.336 48.281 47 1 42.94 86 GLU A C 1
ATOM 706 O O . GLU A 1 86 ? 8.172 48.562 48.188 1 42.94 86 GLU A O 1
ATOM 711 N N . TYR A 1 87 ? 7.16 48.188 46.25 1 45.03 87 TYR A N 1
ATOM 712 C CA . TYR A 1 87 ? 5.91 48.031 47 1 45.03 87 TYR A CA 1
ATOM 713 C C . TYR A 1 87 ? 5.535 46.562 47.094 1 45.03 87 TYR A C 1
ATOM 715 O O . TYR A 1 87 ? 4.484 46.219 47.656 1 45.03 87 TYR A O 1
ATOM 723 N N . ARG A 1 88 ? 6.504 45.562 47.531 1 42.72 88 ARG A N 1
ATOM 724 C CA . ARG A 1 88 ? 6.551 44.156 47.875 1 42.72 88 ARG A CA 1
ATOM 725 C C . ARG A 1 88 ? 5.277 43.438 47.438 1 42.72 88 ARG A C 1
ATOM 727 O O . ARG A 1 88 ? 4.938 42.375 48 1 42.72 88 ARG A O 1
ATOM 734 N N . VAL A 1 89 ? 4.281 44.031 46.906 1 38.31 89 VAL A N 1
ATOM 735 C CA . VAL A 1 89 ? 3.045 43.312 46.625 1 38.31 89 VAL A CA 1
ATOM 736 C C . VAL A 1 89 ? 3.037 42.812 45.188 1 38.31 89 VAL A C 1
ATOM 738 O O . VAL A 1 89 ? 3.168 43.625 44.25 1 38.31 89 VAL A O 1
ATOM 741 N N . ALA A 1 90 ? 3.855 41.75 44.844 1 35.97 90 ALA A N 1
ATOM 742 C CA . ALA A 1 90 ? 4 41.25 43.469 1 35.97 90 ALA A CA 1
ATOM 743 C C . ALA A 1 90 ? 2.648 40.875 42.875 1 35.97 90 ALA A C 1
ATOM 745 O O . ALA A 1 90 ? 1.875 40.125 43.5 1 35.97 90 ALA A O 1
ATOM 746 N N . GLY A 1 91 ? 1.898 41.844 42.281 1 34.41 91 GLY A N 1
ATOM 747 C CA . GLY A 1 91 ? 0.732 41.469 41.5 1 34.41 91 GLY A CA 1
ATOM 748 C C . GLY A 1 91 ? 1.033 40.438 40.438 1 34.41 91 GLY A C 1
ATOM 749 O O . GLY A 1 91 ? 2.094 40.469 39.812 1 34.41 91 GLY A O 1
ATOM 750 N N . GLN A 1 92 ? 0.632 39.125 40.562 1 36.34 92 GLN A N 1
ATOM 751 C CA . GLN A 1 92 ? 0.696 37.969 39.719 1 36.34 92 GLN A CA 1
ATOM 752 C C . GLN A 1 92 ? 0.261 38.281 38.281 1 36.34 92 GLN A C 1
ATOM 754 O O . GLN A 1 92 ? -0.926 38.188 37.938 1 36.34 92 GLN A O 1
ATOM 759 N N . ALA A 1 93 ? 0.479 39.406 37.656 1 35.91 93 ALA A N 1
ATOM 760 C CA . ALA A 1 93 ? -0.062 39.625 36.312 1 35.91 93 ALA A CA 1
ATOM 761 C C . ALA A 1 93 ? 0.548 38.625 35.312 1 35.91 93 ALA A C 1
ATOM 763 O O . ALA A 1 93 ? 1.771 38.531 35.188 1 35.91 93 ALA A O 1
ATOM 764 N N . LEU A 1 94 ? 0.034 37.438 35.125 1 34 94 LEU A N 1
ATOM 765 C CA . LEU A 1 94 ? 0.316 36.438 34.125 1 34 94 LEU A CA 1
ATOM 766 C C . LEU A 1 94 ? 0.153 37 32.719 1 34 94 LEU A C 1
ATOM 768 O O . LEU A 1 94 ? -0.931 37.469 32.344 1 34 94 LEU A O 1
ATOM 772 N N . ARG A 1 95 ? 0.931 38 32.25 1 33.16 95 ARG A N 1
ATOM 773 C CA . ARG A 1 95 ? 0.777 38.438 30.859 1 33.16 95 ARG A CA 1
ATOM 774 C C . ARG A 1 95 ? 1.23 37.344 29.891 1 33.16 95 ARG A C 1
ATOM 776 O O . ARG A 1 95 ? 2.336 36.812 30.031 1 33.16 95 ARG A O 1
ATOM 783 N N . GLY A 1 96 ? 0.427 36.406 29.484 1 31.5 96 GLY A N 1
ATOM 784 C CA . GLY A 1 96 ? 0.681 35.344 28.5 1 31.5 96 GLY A CA 1
ATOM 785 C C . GLY A 1 96 ? 0.842 35.906 27.094 1 31.5 96 GLY A C 1
ATOM 786 O O . GLY A 1 96 ? 0.014 36.688 26.625 1 31.5 96 GLY A O 1
ATOM 787 N N . GLU A 1 97 ? 2.088 36.375 26.766 1 33.91 97 GLU A N 1
ATOM 788 C CA . GLU A 1 97 ? 2.271 36.656 25.344 1 33.91 97 GLU A CA 1
ATOM 789 C C . GLU A 1 97 ? 2.26 35.375 24.516 1 33.91 97 GLU A C 1
ATOM 791 O O . GLU A 1 97 ? 2.816 34.344 24.938 1 33.91 97 GLU A O 1
ATOM 796 N N . PHE A 1 98 ? 1.312 35.25 23.719 1 33.34 98 PHE A N 1
ATOM 797 C CA . PHE A 1 98 ? 1.109 34.156 22.797 1 33.34 98 PHE A CA 1
ATOM 798 C C . PHE A 1 98 ? 1.954 34.312 21.531 1 33.34 98 PHE A C 1
ATOM 800 O O . PHE A 1 98 ? 1.898 35.375 20.891 1 33.34 98 PHE A O 1
ATOM 807 N N . ILE A 1 99 ? 3.258 34.031 21.578 1 32 99 ILE A N 1
ATOM 808 C CA . ILE A 1 99 ? 3.982 34.094 20.312 1 32 99 ILE A CA 1
ATOM 809 C C . ILE A 1 99 ? 3.682 32.812 19.5 1 32 99 ILE A C 1
ATOM 811 O O . ILE A 1 99 ? 3.721 31.719 20.016 1 32 99 ILE A O 1
ATOM 815 N N . PHE A 1 100 ? 3.092 32.938 18.297 1 34.47 100 PHE A N 1
ATOM 816 C CA . PHE A 1 100 ? 2.754 31.953 17.281 1 34.47 100 PHE A CA 1
ATOM 817 C C . PHE A 1 100 ? 3.998 31.516 16.516 1 34.47 100 PHE A C 1
ATOM 819 O O . PHE A 1 100 ? 4.664 32.312 15.883 1 34.47 100 PHE A O 1
ATOM 826 N N . SER A 1 101 ? 4.934 30.844 17.234 1 36.91 101 SER A N 1
ATOM 827 C CA . SER A 1 101 ? 5.973 30.375 16.328 1 36.91 101 SER A CA 1
ATOM 828 C C . SER A 1 101 ? 5.43 29.297 15.383 1 36.91 101 SER A C 1
ATOM 830 O O . SER A 1 101 ? 4.723 28.391 15.812 1 36.91 101 SER A O 1
ATOM 832 N N . ARG A 1 102 ? 5.164 29.547 14.117 1 39.16 102 ARG A N 1
ATOM 833 C CA . ARG A 1 102 ? 4.875 28.625 13.031 1 39.16 102 ARG A CA 1
ATOM 834 C C . ARG A 1 102 ? 5.84 27.438 13.055 1 39.16 102 ARG A C 1
ATOM 836 O O . ARG A 1 102 ? 7.051 27.609 12.883 1 39.16 102 ARG A O 1
ATOM 843 N N . LYS A 1 103 ? 5.703 26.547 13.93 1 37.19 103 LYS A N 1
ATOM 844 C CA . LYS A 1 103 ? 6.598 25.391 13.945 1 37.19 103 LYS A CA 1
ATOM 845 C C . LYS A 1 103 ? 6.539 24.641 12.625 1 37.19 103 LYS A C 1
ATOM 847 O O . LYS A 1 103 ? 5.461 24.438 12.055 1 37.19 103 LYS A O 1
ATOM 852 N N . GLN A 1 104 ? 7.656 24.625 11.992 1 31.94 104 GLN A N 1
ATOM 853 C CA . GLN A 1 104 ? 7.957 23.766 10.852 1 31.94 104 GLN A CA 1
ATOM 854 C C . GLN A 1 104 ? 7.5 22.344 11.102 1 31.94 104 GLN A C 1
ATOM 856 O O . GLN A 1 104 ? 7.957 21.703 12.055 1 31.94 104 GLN A O 1
ATOM 861 N N . LEU A 1 105 ? 6.191 21.984 11.086 1 30.33 105 LEU A N 1
ATOM 862 C CA . LEU A 1 105 ? 5.785 20.594 11.047 1 30.33 105 LEU A CA 1
ATOM 863 C C . LEU A 1 105 ? 6.406 19.875 9.852 1 30.33 105 LEU A C 1
ATOM 865 O O . LEU A 1 105 ? 6.531 20.453 8.773 1 30.33 105 LEU A O 1
ATOM 869 N N . MET B 1 1 ? 1.38 -21.172 -2.07 1 88.69 1 MET B N 1
ATOM 870 C CA . MET B 1 1 ? 2.115 -20.234 -1.228 1 88.69 1 MET B CA 1
ATOM 871 C C . MET B 1 1 ? 1.475 -18.859 -1.268 1 88.69 1 MET B C 1
ATOM 873 O O . MET B 1 1 ? 1.01 -18.406 -2.32 1 88.69 1 MET B O 1
ATOM 877 N N . GLU B 1 2 ? 1.38 -18.203 0.07 1 96.5 2 GLU B N 1
ATOM 878 C CA . GLU B 1 2 ? 0.85 -16.844 0.127 1 96.5 2 GLU B CA 1
ATOM 879 C C . GLU B 1 2 ? 1.959 -15.836 0.39 1 96.5 2 GLU B C 1
ATOM 881 O O . GLU B 1 2 ? 2.912 -16.125 1.116 1 96.5 2 GLU B O 1
ATOM 886 N N . VAL B 1 3 ? 1.783 -14.656 -0.219 1 98.38 3 VAL B N 1
ATOM 887 C CA . VAL B 1 3 ? 2.777 -13.602 -0.049 1 98.38 3 VAL B CA 1
ATOM 888 C C . VAL B 1 3 ? 2.076 -12.25 0.093 1 98.38 3 VAL B C 1
ATOM 890 O O . VAL B 1 3 ? 0.909 -12.109 -0.275 1 98.38 3 VAL B O 1
ATOM 893 N N . SER B 1 4 ? 2.764 -11.344 0.702 1 98.62 4 SER B N 1
ATOM 894 C CA . SER B 1 4 ? 2.383 -9.938 0.654 1 98.62 4 SER B CA 1
ATOM 895 C C . SER B 1 4 ? 3.326 -9.141 -0.242 1 98.62 4 SER B C 1
ATOM 897 O O . SER B 1 4 ? 4.473 -9.539 -0.46 1 98.62 4 SER B O 1
ATOM 899 N N . ILE B 1 5 ? 2.805 -8.125 -0.772 1 98.88 5 ILE B N 1
ATOM 900 C CA . ILE B 1 5 ? 3.619 -7.203 -1.557 1 98.88 5 ILE B CA 1
ATOM 901 C C . ILE B 1 5 ? 4.117 -6.07 -0.665 1 98.88 5 ILE B C 1
ATOM 903 O O . ILE B 1 5 ? 3.344 -5.488 0.101 1 98.88 5 ILE B O 1
ATOM 907 N N . VAL B 1 6 ? 5.359 -5.848 -0.688 1 98.75 6 VAL B N 1
ATOM 908 C CA . VAL B 1 6 ? 5.961 -4.668 -0.077 1 98.75 6 VAL B CA 1
ATOM 909 C C . VAL B 1 6 ? 6.426 -3.703 -1.164 1 98.75 6 VAL B C 1
ATOM 911 O O . VAL B 1 6 ? 7.312 -4.031 -1.956 1 98.75 6 VAL B O 1
ATOM 914 N N . TRP B 1 7 ? 5.836 -2.551 -1.155 1 98.88 7 TRP B N 1
ATOM 915 C CA . TRP B 1 7 ? 5.988 -1.548 -2.203 1 98.88 7 TRP B CA 1
ATOM 916 C C . TRP B 1 7 ? 6.609 -0.27 -1.647 1 98.88 7 TRP B C 1
ATOM 918 O O . TRP B 1 7 ? 6.012 0.405 -0.808 1 98.88 7 TRP B O 1
ATOM 928 N N . GLU B 1 8 ? 7.898 -0.036 -2.057 1 98.75 8 GLU B N 1
ATOM 929 C CA . GLU B 1 8 ? 8.43 1.304 -1.82 1 98.75 8 GLU B CA 1
ATOM 930 C C . GLU B 1 8 ? 7.926 2.289 -2.871 1 98.75 8 GLU B C 1
ATOM 932 O O . GLU B 1 8 ? 8.359 2.25 -4.023 1 98.75 8 GLU B O 1
ATOM 937 N N . TYR B 1 9 ? 7.102 3.094 -2.354 1 98.81 9 TYR B N 1
ATOM 938 C CA . TYR B 1 9 ? 6.383 4.055 -3.186 1 98.81 9 TYR B CA 1
ATOM 939 C C . TYR B 1 9 ? 7.18 5.344 -3.34 1 98.81 9 TYR B C 1
ATOM 941 O O . TYR B 1 9 ? 7.621 5.934 -2.35 1 98.81 9 TYR B O 1
ATOM 949 N N . LYS B 1 10 ? 7.336 5.672 -4.562 1 98.12 10 LYS B N 1
ATOM 950 C CA . LYS B 1 10 ? 7.988 6.945 -4.859 1 98.12 10 LYS B CA 1
ATOM 951 C C . LYS B 1 10 ? 7.008 7.926 -5.5 1 98.12 10 LYS B C 1
ATOM 953 O O . LYS B 1 10 ? 6.621 7.758 -6.656 1 98.12 10 LYS B O 1
ATOM 958 N N . ALA B 1 11 ? 6.613 8.945 -4.77 1 96.94 11 ALA B N 1
ATOM 959 C CA . ALA B 1 11 ? 5.699 9.953 -5.293 1 96.94 11 ALA B CA 1
ATOM 960 C C . ALA B 1 11 ? 6.352 10.75 -6.418 1 96.94 11 ALA B C 1
ATOM 962 O O . ALA B 1 11 ? 7.562 10.984 -6.406 1 96.94 11 ALA B O 1
ATOM 963 N N . GLN B 1 12 ? 5.562 11.102 -7.383 1 96.12 12 GLN B N 1
ATOM 964 C CA . GLN B 1 12 ? 6.066 11.844 -8.531 1 96.12 12 GLN B CA 1
ATOM 965 C C . GLN B 1 12 ? 6.727 13.148 -8.086 1 96.12 12 GLN B C 1
ATOM 967 O O . GLN B 1 12 ? 6.152 13.906 -7.293 1 96.12 12 GLN B O 1
ATOM 972 N N . GLY B 1 13 ? 7.93 13.391 -8.594 1 92.94 13 GLY B N 1
ATOM 973 C CA . GLY B 1 13 ? 8.609 14.656 -8.383 1 92.94 13 GLY B CA 1
ATOM 974 C C . GLY B 1 13 ? 9.258 14.766 -7.016 1 92.94 13 GLY B C 1
ATOM 975 O O . GLY B 1 13 ? 9.586 15.867 -6.562 1 92.94 13 GLY B O 1
ATOM 976 N N . THR B 1 14 ? 9.211 13.695 -6.262 1 91.38 14 THR B N 1
ATOM 977 C CA . THR B 1 14 ? 9.828 13.734 -4.938 1 91.38 14 THR B CA 1
ATOM 978 C C . THR B 1 14 ? 10.828 12.594 -4.773 1 91.38 14 THR B C 1
ATOM 980 O O . THR B 1 14 ? 10.797 11.617 -5.523 1 91.38 14 THR B O 1
ATOM 983 N N . LYS B 1 15 ? 11.742 12.812 -3.838 1 91.88 15 LYS B N 1
ATOM 984 C CA . LYS B 1 15 ? 12.688 11.758 -3.496 1 91.88 15 LYS B CA 1
ATOM 985 C C . LYS B 1 15 ? 12.188 10.93 -2.316 1 91.88 15 LYS B C 1
ATOM 987 O O . LYS B 1 15 ? 12.773 9.898 -1.98 1 91.88 15 LYS B O 1
ATOM 992 N N . LYS B 1 16 ? 11.18 11.367 -1.77 1 92.44 16 LYS B N 1
ATOM 993 C CA . LYS B 1 16 ? 10.664 10.68 -0.59 1 92.44 16 LYS B CA 1
ATOM 994 C C . LYS B 1 16 ? 10.016 9.352 -0.969 1 92.44 16 LYS B C 1
ATOM 996 O O . LYS B 1 16 ? 9.297 9.266 -1.968 1 92.44 16 LYS B O 1
ATOM 1001 N N . ARG B 1 17 ? 10.297 8.359 -0.113 1 97.25 17 ARG B N 1
ATOM 1002 C CA . ARG 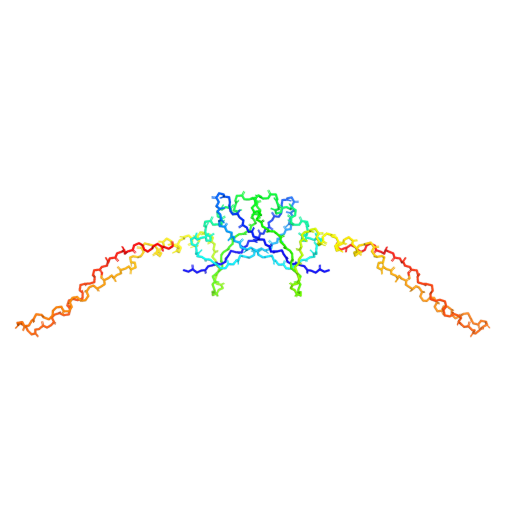B 1 17 ? 9.727 7.031 -0.307 1 97.25 17 ARG B CA 1
ATOM 1003 C C . ARG B 1 17 ? 8.836 6.637 0.866 1 97.25 17 ARG B C 1
ATOM 1005 O O . ARG B 1 17 ? 9.109 7 2.012 1 97.25 17 ARG B O 1
ATOM 1012 N N . THR B 1 18 ? 7.805 6.062 0.539 1 98.44 18 THR B N 1
ATOM 1013 C CA . THR B 1 18 ? 6.906 5.516 1.548 1 98.44 18 THR B CA 1
ATOM 1014 C C . THR B 1 18 ? 6.648 4.031 1.298 1 98.44 18 THR B C 1
ATOM 1016 O O . THR B 1 18 ? 6.43 3.617 0.157 1 98.44 18 THR B O 1
ATOM 1019 N N . THR B 1 19 ? 6.727 3.209 2.35 1 98.69 19 THR B N 1
ATOM 1020 C CA . THR B 1 19 ? 6.504 1.775 2.201 1 98.69 19 THR B CA 1
ATOM 1021 C C . THR B 1 19 ? 5.023 1.439 2.375 1 98.69 19 THR B C 1
ATOM 1023 O O . THR B 1 19 ? 4.398 1.856 3.352 1 98.69 19 THR B O 1
ATOM 1026 N N . PHE B 1 20 ? 4.496 0.744 1.383 1 98.88 20 PHE B N 1
ATOM 1027 C CA . PHE B 1 20 ? 3.166 0.15 1.471 1 98.88 20 PHE B CA 1
ATOM 1028 C C . PHE B 1 20 ? 3.256 -1.371 1.516 1 98.88 20 PHE B C 1
ATOM 1030 O O . PHE B 1 20 ? 4.059 -1.973 0.801 1 98.88 20 PHE B O 1
ATOM 1037 N N . THR B 1 21 ? 2.453 -1.966 2.344 1 98.75 21 THR B N 1
ATOM 1038 C CA . THR B 1 21 ? 2.383 -3.42 2.426 1 98.75 21 THR B CA 1
ATOM 1039 C C . THR B 1 21 ? 0.956 -3.906 2.188 1 98.75 21 THR B C 1
ATOM 1041 O O . THR B 1 21 ? 0.001 -3.322 2.701 1 98.75 21 THR B O 1
ATOM 1044 N N . SER B 1 22 ? 0.828 -4.898 1.407 1 98.69 22 SER B N 1
ATOM 1045 C CA . SER B 1 22 ? -0.5 -5.426 1.106 1 98.69 22 SER B CA 1
ATOM 1046 C C . SER B 1 22 ? -0.902 -6.512 2.102 1 98.69 22 SER B C 1
ATOM 1048 O O . SER B 1 22 ? -0.101 -6.914 2.947 1 98.69 22 SER B O 1
ATOM 1050 N N . GLN B 1 23 ? -2.092 -6.914 1.99 1 98.06 23 GLN B N 1
ATOM 1051 C CA . GLN B 1 23 ? -2.521 -8.156 2.631 1 98.06 23 GLN B CA 1
ATOM 1052 C C . GLN B 1 23 ? -1.874 -9.367 1.97 1 98.06 23 GLN B C 1
ATOM 1054 O O . GLN B 1 23 ? -1.28 -9.258 0.896 1 98.06 23 GLN B O 1
ATOM 1059 N N . MET B 1 24 ? -1.97 -10.539 2.637 1 98.06 24 MET B N 1
ATOM 1060 C CA . MET B 1 24 ? -1.468 -11.773 2.051 1 98.06 24 MET B CA 1
ATOM 1061 C C . MET B 1 24 ? -2.346 -12.227 0.888 1 98.06 24 MET B C 1
ATOM 1063 O O . MET B 1 24 ? -3.562 -12.031 0.912 1 98.06 24 MET B O 1
ATOM 1067 N N . MET B 1 25 ? -1.751 -12.836 -0.109 1 97.94 25 MET B N 1
ATOM 1068 C CA . MET B 1 25 ? -2.457 -13.391 -1.261 1 97.94 25 MET B CA 1
ATOM 1069 C C . MET B 1 25 ? -1.624 -14.469 -1.942 1 97.94 25 MET B C 1
ATOM 1071 O O . MET B 1 25 ? -0.486 -14.727 -1.545 1 97.94 25 MET B O 1
ATOM 1075 N N . THR B 1 26 ? -2.207 -15.117 -2.945 1 96.25 26 THR B N 1
ATOM 1076 C CA . THR B 1 26 ? -1.432 -16.125 -3.662 1 96.25 26 THR B CA 1
ATOM 1077 C C . THR B 1 26 ? -0.296 -15.477 -4.449 1 96.25 26 THR B C 1
ATOM 1079 O O . THR B 1 26 ? -0.396 -14.312 -4.848 1 96.25 26 THR B O 1
ATOM 1082 N N . ALA B 1 27 ? 0.724 -16.234 -4.641 1 96.44 27 ALA B N 1
ATOM 1083 C CA . ALA B 1 27 ? 1.853 -15.75 -5.434 1 96.44 27 ALA B CA 1
ATOM 1084 C C . ALA B 1 27 ? 1.396 -15.297 -6.816 1 96.44 27 ALA B C 1
ATOM 1086 O O . ALA B 1 27 ? 1.863 -14.273 -7.328 1 96.44 27 ALA B O 1
ATOM 1087 N N . GLN B 1 28 ? 0.487 -16.109 -7.43 1 95.94 28 GLN B N 1
ATOM 1088 C CA . GLN B 1 28 ? 0 -15.766 -8.766 1 95.94 28 GLN B CA 1
ATOM 1089 C C . GLN B 1 28 ? -0.739 -14.43 -8.758 1 95.94 28 GLN B C 1
ATOM 1091 O O . GLN B 1 28 ? -0.519 -13.594 -9.633 1 95.94 28 GLN B O 1
ATOM 1096 N N . GLU B 1 29 ? -1.595 -14.227 -7.809 1 96.62 29 GLU B N 1
ATOM 1097 C CA . GLU B 1 29 ? -2.32 -12.969 -7.68 1 96.62 29 GLU B CA 1
ATOM 1098 C C . GLU B 1 29 ? -1.365 -11.805 -7.449 1 96.62 29 GLU B C 1
ATOM 1100 O O . GLU B 1 29 ? -1.536 -10.727 -8.031 1 96.62 29 GLU B O 1
ATOM 1105 N N . ALA B 1 30 ? -0.405 -12.062 -6.566 1 98.44 30 ALA B N 1
ATOM 1106 C CA . ALA B 1 30 ? 0.571 -11.023 -6.246 1 98.44 30 ALA B CA 1
ATOM 1107 C C . ALA B 1 30 ? 1.354 -10.602 -7.484 1 98.44 30 ALA B C 1
ATOM 1109 O O . ALA B 1 30 ? 1.601 -9.414 -7.695 1 98.44 30 ALA B O 1
ATOM 1110 N N . LEU B 1 31 ? 1.739 -11.562 -8.234 1 98.06 31 LEU B N 1
ATOM 1111 C CA . LEU B 1 31 ? 2.506 -11.281 -9.438 1 98.06 31 LEU B CA 1
ATOM 1112 C C . LEU B 1 31 ? 1.668 -10.5 -10.445 1 98.06 31 LEU B C 1
ATOM 1114 O O . LEU B 1 31 ? 2.174 -9.586 -11.102 1 98.06 31 LEU B O 1
ATOM 1118 N N . ARG B 1 32 ? 0.436 -10.891 -10.586 1 97.38 32 ARG B N 1
ATOM 1119 C CA . ARG B 1 32 ? -0.464 -10.156 -11.469 1 97.38 32 ARG B CA 1
ATOM 1120 C C . ARG B 1 32 ? -0.633 -8.711 -11 1 97.38 32 ARG B C 1
ATOM 1122 O O . ARG B 1 32 ? -0.584 -7.781 -11.812 1 97.38 32 ARG B O 1
ATOM 1129 N N . LEU B 1 33 ? -0.845 -8.562 -9.766 1 98.31 33 LEU B N 1
ATOM 1130 C CA . LEU B 1 3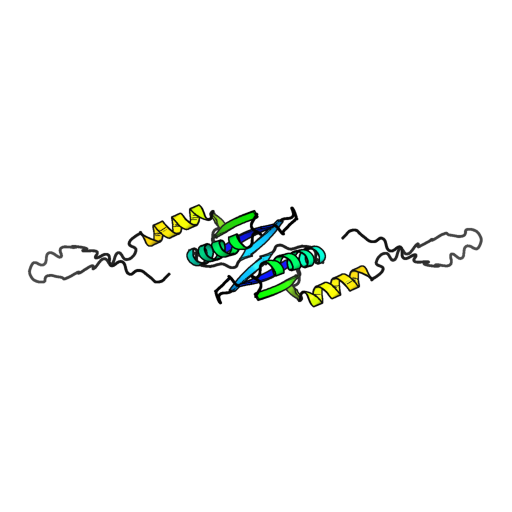3 ? -1.017 -7.23 -9.188 1 98.31 33 LEU B CA 1
ATOM 1131 C C . LEU B 1 33 ? 0.245 -6.391 -9.367 1 98.31 33 LEU B C 1
ATOM 1133 O O . LEU B 1 33 ? 0.165 -5.203 -9.672 1 98.31 33 LEU B O 1
ATOM 1137 N N . ALA B 1 34 ? 1.397 -7 -9.141 1 98.5 34 ALA B N 1
ATOM 1138 C CA . ALA B 1 34 ? 2.674 -6.309 -9.305 1 98.5 34 ALA B CA 1
ATOM 1139 C C . ALA B 1 34 ? 2.801 -5.707 -10.703 1 98.5 34 ALA B C 1
ATOM 1141 O O . ALA B 1 34 ? 3.324 -4.602 -10.859 1 98.5 34 ALA B O 1
ATOM 1142 N N . LYS B 1 35 ? 2.322 -6.41 -11.664 1 97.69 35 LYS B N 1
ATOM 1143 C CA . LYS B 1 35 ? 2.383 -5.906 -13.031 1 97.69 35 LYS B CA 1
ATOM 1144 C C . LYS B 1 35 ? 1.575 -4.621 -13.18 1 97.69 35 LYS B C 1
ATOM 1146 O O . LYS B 1 35 ? 2.01 -3.682 -13.852 1 97.69 35 LYS B O 1
ATOM 1151 N N . ASP B 1 36 ? 0.407 -4.598 -12.648 1 98.5 36 ASP B N 1
ATOM 1152 C CA . ASP B 1 36 ? -0.401 -3.383 -12.711 1 98.5 36 ASP B CA 1
ATOM 1153 C C . ASP B 1 36 ? 0.252 -2.248 -11.922 1 98.5 36 ASP B C 1
ATOM 1155 O O . ASP B 1 36 ? 0.266 -1.101 -12.367 1 98.5 36 ASP B O 1
ATOM 1159 N N . ILE B 1 37 ? 0.806 -2.551 -10.766 1 98.56 37 ILE B N 1
ATOM 1160 C CA . ILE B 1 37 ? 1.455 -1.566 -9.906 1 98.56 37 ILE B CA 1
ATOM 1161 C C . ILE B 1 37 ? 2.609 -0.907 -10.656 1 98.56 37 ILE B C 1
ATOM 1163 O O . ILE B 1 37 ? 2.807 0.307 -10.562 1 98.56 37 ILE B O 1
ATOM 1167 N N . GLU B 1 38 ? 3.318 -1.674 -11.336 1 98.12 38 GLU B N 1
ATOM 1168 C CA . GLU B 1 38 ? 4.469 -1.16 -12.078 1 98.12 38 GLU B CA 1
ATOM 1169 C C . GLU B 1 38 ? 4.039 -0.136 -13.125 1 98.12 38 GLU B C 1
ATOM 1171 O O . GLU B 1 38 ? 4.809 0.761 -13.469 1 98.12 38 GLU B O 1
ATOM 1176 N N . LYS B 1 39 ? 2.842 -0.148 -13.562 1 97.88 39 LYS B N 1
ATOM 1177 C CA . LYS B 1 39 ? 2.342 0.771 -14.578 1 97.88 39 LYS B CA 1
ATOM 1178 C C . LYS B 1 39 ? 2.018 2.135 -13.977 1 97.88 39 LYS B C 1
ATOM 1180 O O . LYS B 1 39 ? 1.832 3.113 -14.703 1 97.88 39 LYS B O 1
ATOM 1185 N N . THR B 1 40 ? 1.888 2.232 -12.742 1 97.75 40 THR B N 1
ATOM 1186 C CA . THR B 1 40 ? 1.531 3.482 -12.078 1 97.75 40 THR B CA 1
ATOM 1187 C C . THR B 1 40 ? 2.666 4.496 -12.195 1 97.75 40 THR B C 1
ATOM 1189 O O . THR B 1 40 ? 2.447 5.699 -12.039 1 97.75 40 THR B O 1
ATOM 1192 N N . GLY B 1 41 ? 3.908 4.031 -12.297 1 97.31 41 GLY B N 1
ATOM 1193 C CA . GLY B 1 41 ? 5.07 4.902 -12.359 1 97.31 41 GLY B CA 1
ATOM 1194 C C . GLY B 1 41 ? 5.555 5.34 -10.984 1 97.31 41 GLY B C 1
ATOM 1195 O O . GLY B 1 41 ? 6.375 6.258 -10.875 1 97.31 41 GLY B O 1
ATOM 1196 N N . ARG B 1 42 ? 5.031 4.617 -9.922 1 98.19 42 ARG B N 1
ATOM 1197 C CA . ARG B 1 42 ? 5.348 5.055 -8.57 1 98.19 42 ARG B CA 1
ATOM 1198 C C . ARG B 1 42 ? 6.156 3.996 -7.824 1 98.19 42 ARG B C 1
ATOM 1200 O O . ARG B 1 42 ? 6.223 4.008 -6.594 1 98.19 42 ARG B O 1
ATOM 1207 N N . VAL B 1 43 ? 6.781 3.053 -8.539 1 98.5 43 VAL B N 1
ATOM 1208 C CA . VAL B 1 43 ? 7.508 1.979 -7.871 1 98.5 43 VAL B CA 1
ATOM 1209 C C . VAL B 1 43 ? 8.992 2.326 -7.805 1 98.5 43 VAL B C 1
ATOM 1211 O O . VAL B 1 43 ? 9.641 2.506 -8.836 1 98.5 43 VAL B O 1
ATOM 1214 N N . GLU B 1 44 ? 9.469 2.484 -6.594 1 98.19 44 GLU B N 1
ATOM 1215 C CA . GLU B 1 44 ? 10.914 2.486 -6.387 1 98.19 44 GLU B CA 1
ATOM 1216 C C . GLU B 1 44 ? 11.461 1.063 -6.285 1 98.19 44 GLU B C 1
ATOM 1218 O O . GLU B 1 44 ? 12.398 0.702 -6.992 1 98.19 44 GLU B O 1
ATOM 1223 N N . THR B 1 45 ? 10.883 0.301 -5.383 1 98.12 45 THR B N 1
ATOM 1224 C CA . THR B 1 45 ? 11.156 -1.13 -5.277 1 98.12 45 THR B CA 1
ATOM 1225 C C . THR B 1 45 ? 9.867 -1.9 -4.98 1 98.12 45 THR B C 1
ATOM 1227 O O . THR B 1 45 ? 8.914 -1.34 -4.441 1 98.12 45 THR B O 1
ATOM 1230 N N . LEU B 1 46 ? 9.836 -3.057 -5.445 1 98.69 46 LEU B N 1
ATOM 1231 C CA . LEU B 1 46 ? 8.719 -3.969 -5.203 1 98.69 46 LEU B CA 1
ATOM 1232 C C . LEU B 1 46 ? 9.227 -5.367 -4.875 1 98.69 46 LEU B C 1
ATOM 1234 O O . LEU B 1 46 ? 9.969 -5.965 -5.66 1 98.69 46 LEU B O 1
ATOM 1238 N N . THR B 1 47 ? 8.867 -5.844 -3.686 1 98.75 47 THR B N 1
ATOM 1239 C CA . THR B 1 47 ? 9.266 -7.184 -3.268 1 98.75 47 THR B CA 1
ATOM 1240 C C . THR B 1 47 ? 8.062 -7.957 -2.725 1 98.75 47 THR B C 1
ATOM 1242 O O . THR B 1 47 ? 7.008 -7.379 -2.469 1 98.75 47 THR B O 1
ATOM 1245 N N . PHE B 1 48 ? 8.273 -9.195 -2.594 1 98.81 48 PHE B N 1
ATOM 1246 C CA . PHE B 1 48 ? 7.266 -10.086 -2.037 1 98.81 48 PHE B CA 1
ATOM 1247 C C . PHE B 1 48 ? 7.773 -10.742 -0.758 1 98.81 48 PHE B C 1
ATOM 1249 O O . PHE B 1 48 ? 8.945 -11.109 -0.665 1 98.81 48 PHE B O 1
ATOM 1256 N N . HIS B 1 49 ? 6.859 -10.828 0.2 1 98.62 49 HIS B N 1
ATOM 1257 C CA . HIS B 1 49 ? 7.223 -11.43 1.479 1 98.62 49 HIS B CA 1
ATOM 1258 C C . HIS B 1 49 ? 6.254 -12.539 1.862 1 98.62 49 HIS B C 1
ATOM 1260 O O . HIS B 1 49 ? 5.035 -12.336 1.868 1 98.62 49 HIS B O 1
ATOM 1266 N N . ASP B 1 50 ? 6.746 -13.695 2.156 1 96.44 50 ASP B N 1
ATOM 1267 C CA . ASP B 1 50 ? 5.859 -14.789 2.529 1 96.44 50 ASP B CA 1
ATOM 1268 C C . ASP B 1 50 ? 5.645 -14.836 4.039 1 96.44 50 ASP B C 1
ATOM 1270 O O . ASP B 1 50 ? 6.094 -13.938 4.762 1 96.44 50 ASP B O 1
ATOM 1274 N N . GLU B 1 51 ? 4.883 -15.758 4.57 1 93.69 51 GLU B N 1
ATOM 1275 C CA . GLU B 1 51 ? 4.488 -15.867 5.969 1 93.69 51 GLU B CA 1
ATOM 1276 C C . GLU B 1 51 ? 5.695 -16.125 6.863 1 93.69 51 GLU B C 1
ATOM 1278 O O . GLU B 1 51 ? 5.695 -15.766 8.039 1 93.69 51 GLU B O 1
ATOM 1283 N N . ASP B 1 52 ? 6.781 -16.672 6.273 1 92.81 52 ASP B N 1
ATOM 1284 C CA . ASP B 1 52 ? 7.973 -17.016 7.043 1 92.81 52 ASP B CA 1
ATOM 1285 C C . ASP B 1 52 ? 8.969 -15.859 7.066 1 92.81 52 ASP B C 1
ATOM 1287 O O . ASP B 1 52 ? 10.047 -15.969 7.652 1 92.81 52 ASP B O 1
ATOM 1291 N N . GLY B 1 53 ? 8.617 -14.883 6.383 1 92.62 53 GLY B N 1
ATOM 1292 C CA . GLY B 1 53 ? 9.477 -13.711 6.355 1 92.62 53 GLY B CA 1
ATOM 1293 C C . GLY B 1 53 ? 10.484 -13.734 5.223 1 92.62 53 GLY B C 1
ATOM 1294 O O . GLY B 1 53 ? 11.336 -12.852 5.121 1 92.62 53 GLY B O 1
ATOM 1295 N N . GLU B 1 54 ? 10.414 -14.758 4.426 1 95.94 54 GLU B N 1
ATOM 1296 C CA . GLU B 1 54 ? 11.281 -14.805 3.25 1 95.94 54 GLU B CA 1
ATOM 1297 C C . GLU B 1 54 ? 10.883 -13.75 2.227 1 95.94 54 GLU B C 1
ATOM 1299 O O . GLU B 1 54 ? 9.695 -13.531 1.979 1 95.94 54 GLU B O 1
ATOM 1304 N N . ARG B 1 55 ? 11.945 -13.25 1.677 1 97.81 55 ARG B N 1
ATOM 1305 C CA . ARG B 1 55 ? 11.75 -12.18 0.701 1 97.81 55 ARG B CA 1
ATOM 1306 C C . ARG B 1 55 ? 12.125 -12.648 -0.702 1 97.81 55 ARG B C 1
ATOM 1308 O O . ARG B 1 55 ? 13.141 -13.32 -0.889 1 97.81 55 ARG B O 1
ATOM 1315 N N . TRP B 1 56 ? 11.305 -12.25 -1.687 1 97.62 56 TRP B N 1
ATOM 1316 C CA . TRP B 1 56 ? 11.523 -12.617 -3.084 1 97.62 56 TRP B CA 1
ATOM 1317 C C . TRP B 1 56 ? 11.453 -11.383 -3.982 1 97.62 56 TRP B C 1
ATOM 1319 O O . TRP B 1 56 ? 10.633 -10.492 -3.762 1 97.62 56 TRP B O 1
ATOM 1329 N N . THR B 1 57 ? 12.289 -11.406 -4.98 1 98.12 57 THR B N 1
ATOM 1330 C CA . THR B 1 57 ? 12.078 -10.5 -6.102 1 98.12 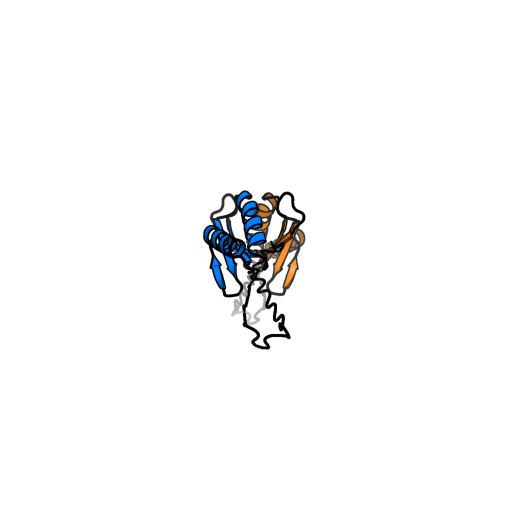57 THR B CA 1
ATOM 1331 C C . THR B 1 57 ? 10.984 -11.031 -7.027 1 98.12 57 THR B C 1
ATOM 1333 O O . THR B 1 57 ? 10.586 -12.188 -6.922 1 98.12 57 THR B O 1
ATOM 1336 N N . LYS B 1 58 ? 10.586 -10.172 -7.84 1 97.81 58 LYS B N 1
ATOM 1337 C CA . LYS B 1 58 ? 9.594 -10.594 -8.828 1 97.81 58 LYS B CA 1
ATOM 1338 C C . LYS B 1 58 ? 10.117 -11.758 -9.664 1 97.81 58 LYS B C 1
ATOM 1340 O O . LYS B 1 58 ? 9.414 -12.75 -9.859 1 97.81 58 LYS B O 1
ATOM 1345 N N . LYS B 1 59 ? 11.312 -11.648 -10.07 1 97.44 59 LYS B N 1
ATOM 1346 C CA . LYS B 1 59 ? 11.938 -12.688 -10.883 1 97.44 59 LYS B CA 1
ATOM 1347 C C . LYS B 1 59 ? 11.984 -14.016 -10.133 1 97.44 59 LYS B C 1
ATOM 1349 O O . LYS B 1 59 ? 11.68 -15.062 -10.703 1 97.44 59 LYS B O 1
ATOM 1354 N N . GLU B 1 60 ? 12.406 -13.984 -8.945 1 97.44 60 GLU B N 1
ATOM 1355 C CA . GLU B 1 60 ? 12.5 -15.188 -8.125 1 97.44 60 GLU B CA 1
ATOM 1356 C C . GLU B 1 60 ? 11.125 -15.812 -7.906 1 97.44 60 GLU B C 1
ATOM 1358 O O . GLU B 1 60 ? 10.977 -17.031 -7.973 1 97.44 60 GLU B O 1
ATOM 1363 N N . LEU B 1 61 ? 10.141 -15.047 -7.609 1 97.44 61 LEU B N 1
ATOM 1364 C CA . LEU B 1 61 ? 8.797 -15.562 -7.359 1 97.44 61 LEU B CA 1
ATOM 1365 C C . LEU B 1 61 ? 8.219 -16.188 -8.625 1 97.44 61 LEU B C 1
ATOM 1367 O O . LEU B 1 61 ? 7.559 -17.234 -8.562 1 97.44 61 LEU B O 1
ATOM 1371 N N . GLU B 1 62 ? 8.445 -15.508 -9.719 1 96.5 62 GLU B N 1
ATOM 1372 C CA . GLU B 1 62 ? 7.992 -16.062 -10.992 1 96.5 62 GLU B CA 1
ATOM 1373 C C . GLU B 1 62 ? 8.594 -17.438 -11.242 1 96.5 6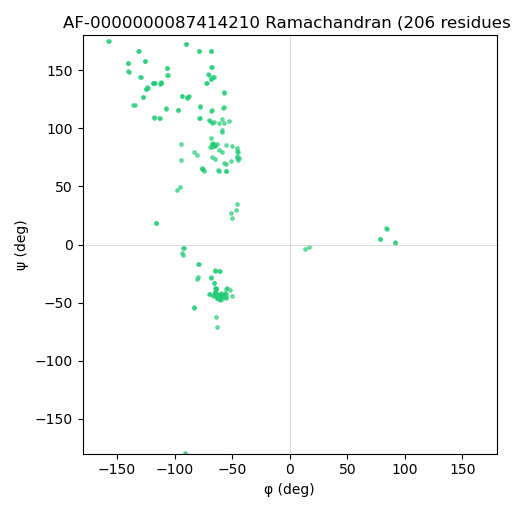2 GLU B C 1
ATOM 1375 O O . GLU B 1 62 ? 7.895 -18.344 -11.695 1 96.5 62 GLU B O 1
ATOM 1380 N N . LYS B 1 63 ? 9.836 -17.578 -10.984 1 95.81 63 LYS B N 1
ATOM 1381 C CA . LYS B 1 63 ? 10.516 -18.859 -11.164 1 95.81 63 LYS B CA 1
ATOM 1382 C C . LYS B 1 63 ? 9.922 -19.922 -10.25 1 95.81 63 LYS B C 1
ATOM 1384 O O . LYS B 1 63 ? 9.703 -21.062 -10.672 1 95.81 63 LYS B O 1
ATOM 1389 N N . LEU B 1 64 ? 9.734 -19.531 -9.016 1 92.75 64 LEU B N 1
ATOM 1390 C CA . LEU B 1 64 ? 9.172 -20.469 -8.039 1 92.75 64 LEU B CA 1
ATOM 1391 C C . LEU B 1 64 ? 7.793 -20.938 -8.477 1 92.75 64 LEU B C 1
ATOM 1393 O O . LEU B 1 64 ? 7.504 -22.141 -8.422 1 92.75 64 LEU B O 1
ATOM 1397 N N . VAL B 1 65 ? 6.938 -20.047 -8.93 1 92.81 65 VAL B N 1
ATOM 1398 C CA . VAL B 1 65 ? 5.578 -20.375 -9.352 1 92.81 65 VAL B CA 1
ATOM 1399 C C . VAL B 1 65 ? 5.621 -21.297 -10.57 1 92.81 65 VAL B C 1
ATOM 1401 O O . VAL B 1 65 ? 4.84 -22.234 -10.672 1 92.81 65 VAL B O 1
ATOM 1404 N N . LYS B 1 66 ? 6.527 -21.078 -11.469 1 91.69 66 LYS B N 1
ATOM 1405 C CA . LYS B 1 66 ? 6.68 -21.906 -12.664 1 91.69 66 LYS B CA 1
ATOM 1406 C C . LYS B 1 66 ? 7.105 -23.328 -12.305 1 91.69 66 LYS B C 1
ATOM 1408 O O . LYS B 1 66 ? 6.621 -24.297 -12.898 1 91.69 66 LYS B O 1
ATOM 1413 N N . GLU B 1 67 ? 8.008 -23.484 -11.422 1 88.12 67 GLU B N 1
ATOM 1414 C CA . GLU B 1 67 ? 8.492 -24.797 -11.008 1 88.12 67 GLU B CA 1
ATOM 1415 C C . GLU B 1 67 ? 7.395 -25.609 -10.328 1 88.12 67 GLU B C 1
ATOM 1417 O O . GLU B 1 67 ? 7.305 -26.828 -10.523 1 88.12 67 GLU B O 1
ATOM 1422 N N . ILE B 1 68 ? 6.586 -25.031 -9.594 1 84.31 68 ILE B N 1
ATOM 1423 C CA . ILE B 1 68 ? 5.484 -25.703 -8.906 1 84.31 68 ILE B CA 1
ATOM 1424 C C . ILE B 1 68 ? 4.438 -26.156 -9.93 1 84.31 68 ILE B C 1
ATOM 1426 O O . ILE B 1 68 ? 3.846 -27.234 -9.789 1 84.31 68 ILE B O 1
ATOM 1430 N N . GLU B 1 69 ? 4.148 -25.344 -10.836 1 80.62 69 GLU B N 1
ATOM 1431 C CA . GLU B 1 69 ? 3.162 -25.656 -11.859 1 80.62 69 GLU B CA 1
ATOM 1432 C C . GLU B 1 69 ? 3.639 -26.797 -12.75 1 80.62 69 GLU B C 1
ATOM 1434 O O . GLU B 1 69 ? 2.828 -27.578 -13.258 1 80.62 69 GLU B O 1
ATOM 1439 N N . THR B 1 70 ? 4.887 -26.969 -13.039 1 77.62 70 THR B N 1
ATOM 1440 C CA . THR B 1 70 ? 5.438 -27.984 -13.922 1 77.62 70 THR B CA 1
ATOM 1441 C C . THR B 1 70 ? 5.551 -29.328 -13.195 1 77.62 70 THR B C 1
ATOM 1443 O O . THR B 1 70 ? 5.52 -30.391 -13.828 1 77.62 70 THR B O 1
ATOM 1446 N N . GLU B 1 71 ? 5.742 -29.266 -11.914 1 62.88 71 GLU B N 1
ATOM 1447 C CA . GLU B 1 71 ? 5.879 -30.516 -11.195 1 62.88 71 GLU B CA 1
ATOM 1448 C C . GLU B 1 71 ? 4.551 -31.281 -11.148 1 62.88 71 GLU B C 1
ATOM 1450 O O . GLU B 1 71 ? 3.514 -30.688 -10.828 1 62.88 71 GLU B O 1
ATOM 1455 N N . PRO B 1 72 ? 4.488 -32.312 -11.914 1 59.25 72 PRO B N 1
ATOM 1456 C CA . PRO B 1 72 ? 3.307 -33.188 -11.859 1 59.25 72 PRO B CA 1
ATOM 1457 C C . PRO B 1 72 ? 2.885 -33.5 -10.43 1 59.25 72 PRO B C 1
ATOM 1459 O O . PRO B 1 72 ? 3.719 -33.906 -9.609 1 59.25 72 PRO B O 1
ATOM 1462 N N . HIS B 1 73 ? 2.201 -32.562 -9.859 1 51.25 73 HIS B N 1
ATOM 1463 C CA . HIS B 1 73 ? 1.768 -32.875 -8.5 1 51.25 73 HIS B CA 1
ATOM 1464 C C . HIS B 1 73 ? 0.98 -34.188 -8.461 1 51.25 73 HIS B C 1
ATOM 1466 O O . HIS B 1 73 ? 0.915 -34.844 -7.418 1 51.25 73 HIS B O 1
ATOM 1472 N N . ASN B 1 74 ? 0.077 -34.344 -9.352 1 49.84 74 ASN B N 1
ATOM 1473 C CA . ASN B 1 74 ? -0.867 -35.438 -9.102 1 49.84 74 ASN B CA 1
ATOM 1474 C C . ASN B 1 74 ? -0.241 -36.812 -9.383 1 49.84 74 ASN B C 1
ATOM 1476 O O . ASN B 1 74 ? -0.017 -37.156 -10.539 1 49.84 74 ASN B O 1
ATOM 1480 N N . ILE B 1 75 ? 0.704 -37.125 -8.625 1 49.03 75 ILE B N 1
ATOM 1481 C CA . ILE B 1 75 ? 1.104 -38.5 -8.742 1 49.03 75 ILE B CA 1
ATOM 1482 C C . ILE B 1 75 ? -0.013 -39.406 -8.227 1 49.03 75 ILE B C 1
ATOM 1484 O O . ILE B 1 75 ? -0.394 -39.312 -7.055 1 49.03 75 ILE B O 1
ATOM 1488 N N . VAL B 1 76 ? -1.059 -39.562 -8.984 1 44.34 76 VAL B N 1
ATOM 1489 C CA . VAL B 1 76 ? -2.061 -40.531 -8.586 1 44.34 76 VAL B CA 1
ATOM 1490 C C . VAL B 1 76 ? -1.459 -41.938 -8.641 1 44.34 76 VAL B C 1
ATOM 1492 O O . VAL B 1 76 ? -0.992 -42.375 -9.695 1 44.34 76 VAL B O 1
ATOM 1495 N N . VAL B 1 77 ? -0.854 -42.312 -7.648 1 47.06 77 VAL B N 1
ATOM 1496 C CA . VAL B 1 77 ? -0.379 -43.688 -7.527 1 47.06 77 VAL B CA 1
ATOM 1497 C C . VAL B 1 77 ? -1.568 -44.625 -7.379 1 47.06 77 VAL B C 1
ATOM 1499 O O . VAL B 1 77 ? -2.398 -44.469 -6.484 1 47.06 77 VAL B O 1
ATOM 1502 N N . TYR B 1 78 ? -2.094 -45.156 -8.5 1 44.94 78 TYR B N 1
ATOM 1503 C CA . TYR B 1 78 ? -3.094 -46.219 -8.453 1 44.94 78 TYR B CA 1
ATOM 1504 C C . TYR B 1 78 ? -2.535 -47.469 -7.777 1 44.94 78 TYR B C 1
ATOM 1506 O O . TYR B 1 78 ? -1.471 -47.969 -8.164 1 44.94 78 TYR B O 1
ATOM 1514 N N . PHE B 1 79 ? -2.496 -47.562 -6.461 1 42.34 79 PHE B N 1
ATOM 1515 C CA . PHE B 1 79 ? -2.197 -48.812 -5.777 1 42.34 79 PHE B CA 1
ATOM 1516 C C . PHE B 1 79 ? -3.258 -49.875 -6.086 1 42.34 79 PHE B C 1
ATOM 1518 O O . PHE B 1 79 ? -4.441 -49.688 -5.805 1 42.34 79 PHE B O 1
ATOM 1525 N N . ASP B 1 80 ? -3.42 -50.344 -7.41 1 43.03 80 ASP B N 1
ATOM 1526 C CA . ASP B 1 80 ? -4.285 -51.5 -7.656 1 43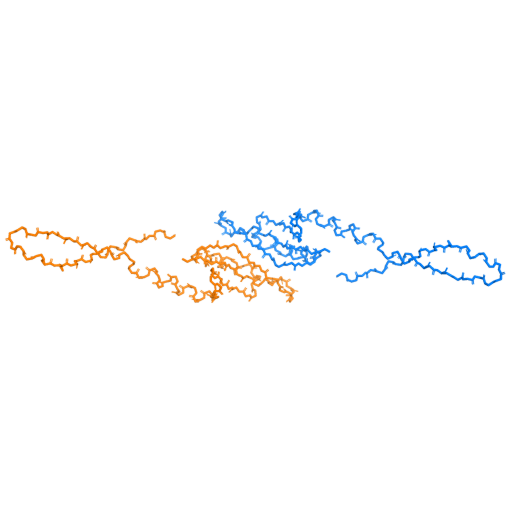.03 80 ASP B CA 1
ATOM 1527 C C . ASP B 1 80 ? -3.838 -52.719 -6.84 1 43.03 80 ASP B C 1
ATOM 1529 O O . ASP B 1 80 ? -2.738 -53.219 -7.043 1 43.03 80 ASP B O 1
ATOM 1533 N N . GLY B 1 81 ? -3.99 -52.719 -5.543 1 41.5 81 GLY B N 1
ATOM 1534 C CA . GLY B 1 81 ? -3.826 -53.938 -4.77 1 41.5 81 GLY B CA 1
ATOM 1535 C C . GLY B 1 81 ? -4.625 -55.094 -5.32 1 41.5 81 GLY B C 1
ATOM 1536 O O . GLY B 1 81 ? -5.508 -55.625 -4.641 1 41.5 81 GLY B O 1
ATOM 1537 N N . GLY B 1 82 ? -4.938 -55.156 -6.656 1 39.72 82 GLY B N 1
ATOM 1538 C CA . GLY B 1 82 ? -5.715 -56.344 -6.996 1 39.72 82 GLY B CA 1
ATOM 1539 C C . GLY B 1 82 ? -5.012 -57.656 -6.66 1 39.72 82 GLY B C 1
ATOM 1540 O O . GLY B 1 82 ? -3.816 -57.781 -6.926 1 39.72 82 GLY B O 1
ATOM 1541 N N . TYR B 1 83 ? -5.422 -58.219 -5.477 1 42.03 83 TYR B N 1
ATOM 1542 C CA . TYR B 1 83 ? -5.176 -59.562 -4.98 1 42.03 83 TYR B CA 1
ATOM 1543 C C . TYR B 1 83 ? -5.527 -60.594 -6.039 1 42.03 83 TYR B C 1
ATOM 1545 O O . TYR B 1 83 ? -6.633 -60.594 -6.578 1 42.03 83 TYR B O 1
ATOM 1553 N N . ASN B 1 84 ? -4.676 -60.938 -6.973 1 43.44 84 ASN B N 1
ATOM 1554 C CA . ASN B 1 84 ? -4.992 -62.156 -7.715 1 43.44 84 ASN B CA 1
ATOM 1555 C C . ASN B 1 84 ? -5.039 -63.375 -6.797 1 43.44 84 ASN B C 1
ATOM 1557 O O . ASN B 1 84 ? -4.035 -63.719 -6.168 1 43.44 84 ASN B O 1
ATOM 1561 N N . LYS B 1 85 ? -6.277 -63.875 -6.477 1 45.91 85 LYS B N 1
ATOM 1562 C CA . LYS B 1 85 ? -6.562 -65 -5.625 1 45.91 85 LYS B CA 1
ATOM 1563 C C . LYS B 1 85 ? -5.746 -66.25 -6.047 1 45.91 85 LYS B C 1
ATOM 1565 O O . LYS B 1 85 ? -5.441 -67.125 -5.227 1 45.91 85 LYS B O 1
ATOM 1570 N N . GLU B 1 86 ? -5.656 -66.375 -7.328 1 43.38 86 GLU B N 1
ATOM 1571 C CA . GLU B 1 86 ? -5.164 -67.688 -7.762 1 43.38 86 GLU B CA 1
ATOM 1572 C C . GLU B 1 86 ? -3.727 -67.938 -7.305 1 43.38 86 GLU B C 1
ATOM 1574 O O . GLU B 1 86 ? -3.377 -69 -6.871 1 43.38 86 GLU B O 1
ATOM 1579 N N . TYR B 1 87 ? -2.713 -67.062 -7.805 1 45.91 87 TYR B N 1
ATOM 1580 C CA . TYR B 1 87 ? -1.329 -67.438 -7.527 1 45.91 87 TYR B CA 1
ATOM 1581 C C . TYR B 1 87 ? -0.798 -66.688 -6.309 1 45.91 87 TYR B C 1
ATOM 1583 O O . TYR B 1 87 ? 0.366 -66.875 -5.934 1 45.91 87 TYR B O 1
ATOM 1591 N N . ARG B 1 88 ? -1.539 -66.562 -5.055 1 43.25 88 ARG B N 1
ATOM 1592 C CA . ARG B 1 88 ? -1.293 -66.062 -3.695 1 43.25 88 ARG B CA 1
ATOM 1593 C C . ARG B 1 88 ? -0.078 -65.188 -3.643 1 43.25 88 ARG B C 1
ATOM 1595 O O . ARG B 1 88 ? 0.548 -65 -2.592 1 43.25 88 ARG B O 1
ATOM 1602 N N . VAL B 1 89 ? 0.69 -64.938 -4.668 1 38.75 89 VAL B N 1
ATOM 1603 C CA . VAL B 1 89 ? 1.89 -64.125 -4.496 1 38.75 89 VAL B CA 1
ATOM 1604 C C . VAL B 1 89 ? 1.581 -62.625 -4.832 1 38.75 89 VAL B C 1
ATOM 1606 O O . VAL B 1 89 ? 1.026 -62.344 -5.895 1 38.75 89 VAL B O 1
ATOM 1609 N N . ALA B 1 90 ? 1.081 -61.812 -3.844 1 36.41 90 ALA B N 1
ATOM 1610 C CA . ALA B 1 90 ? 0.682 -60.406 -3.908 1 36.41 90 ALA B CA 1
ATOM 1611 C C . ALA B 1 90 ? 1.784 -59.531 -4.523 1 36.41 90 ALA B C 1
ATOM 1613 O O . ALA B 1 90 ? 2.912 -59.5 -4.023 1 36.41 90 ALA B O 1
ATOM 1614 N N . GLY B 1 91 ? 2.045 -59.625 -5.863 1 35.03 91 GLY B N 1
ATOM 1615 C CA . GLY B 1 91 ? 3.029 -58.719 -6.402 1 35.03 91 GLY B CA 1
ATOM 1616 C C . GLY B 1 91 ? 2.684 -57.25 -6.152 1 35.03 91 GLY B C 1
ATOM 1617 O O . GLY B 1 91 ? 1.523 -56.844 -6.27 1 35.03 91 GLY B O 1
ATOM 1618 N N . GLN B 1 92 ? 3.318 -56.531 -5.211 1 36.91 92 GLN B N 1
ATOM 1619 C CA . GLN B 1 92 ? 3.293 -55.125 -4.793 1 36.91 92 GLN B CA 1
ATOM 1620 C C . GLN B 1 92 ? 3.385 -54.188 -5.996 1 36.91 92 GLN B C 1
ATOM 1622 O O . GL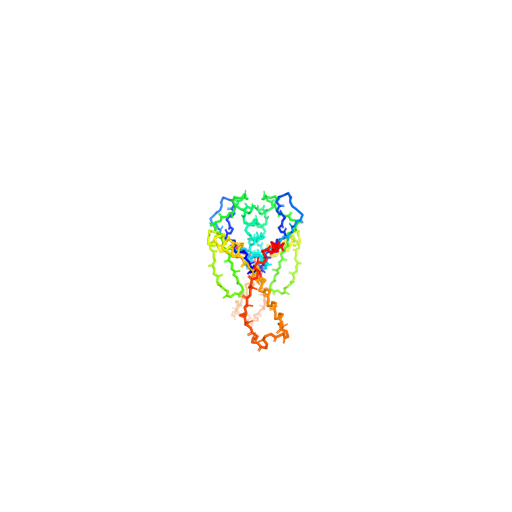N B 1 92 ? 4.48 -53.812 -6.414 1 36.91 92 GLN B O 1
ATOM 1627 N N . ALA B 1 93 ? 2.943 -54.438 -7.207 1 36 93 ALA B N 1
ATOM 1628 C CA . ALA B 1 93 ? 3.211 -53.5 -8.281 1 36 93 ALA B CA 1
ATOM 1629 C C . ALA B 1 93 ? 2.504 -52.156 -8.031 1 36 93 ALA B C 1
ATOM 1631 O O . ALA B 1 93 ? 1.29 -52.125 -7.812 1 36 93 ALA B O 1
ATOM 1632 N N . LEU B 1 94 ? 3.078 -51.25 -7.289 1 34.31 94 LEU B N 1
ATOM 1633 C CA . LEU B 1 94 ? 2.686 -49.844 -7.102 1 34.31 94 LEU B CA 1
ATOM 1634 C C . LEU B 1 94 ? 2.6 -49.125 -8.438 1 34.31 94 LEU B C 1
ATOM 1636 O O . LEU B 1 94 ? 3.59 -49.031 -9.164 1 34.31 94 LEU B O 1
ATOM 1640 N N . ARG B 1 95 ? 1.707 -49.469 -9.398 1 33.53 95 ARG B N 1
ATOM 1641 C CA . ARG B 1 95 ? 1.618 -48.656 -10.602 1 33.53 95 ARG B CA 1
ATOM 1642 C C . ARG B 1 95 ? 1.064 -47.25 -10.281 1 33.53 95 ARG B C 1
ATOM 1644 O O . ARG B 1 95 ? 0.024 -47.125 -9.633 1 33.53 95 ARG B O 1
ATOM 1651 N N . GLY B 1 96 ? 1.845 -46.25 -9.898 1 32.22 96 GLY B N 1
ATOM 1652 C CA . GLY B 1 96 ? 1.485 -44.875 -9.656 1 32.22 96 GLY B CA 1
ATOM 1653 C C . GLY B 1 96 ? 1.107 -44.125 -10.922 1 32.22 96 GLY B C 1
ATOM 1654 O O . GLY B 1 96 ? 1.824 -44.188 -11.922 1 32.22 96 GLY B O 1
ATOM 1655 N N . GLU B 1 97 ? -0.19 -44.281 -11.336 1 34.25 97 GLU B N 1
ATOM 1656 C CA . GLU B 1 97 ? -0.586 -43.344 -12.398 1 34.25 97 GLU B CA 1
ATOM 1657 C C . GLU B 1 97 ? -0.628 -41.906 -11.898 1 34.25 97 GLU B C 1
ATOM 1659 O O . GLU B 1 97 ? -1.07 -41.656 -10.781 1 34.25 97 GLU B O 1
ATOM 1664 N N . PHE B 1 98 ? 0.202 -41.125 -12.43 1 34.06 98 PHE B N 1
ATOM 1665 C CA . PHE B 1 98 ? 0.328 -39.719 -12.148 1 34.06 98 PHE B CA 1
ATOM 1666 C C . PHE B 1 98 ? -0.684 -38.906 -12.953 1 34.06 98 PHE B C 1
ATOM 1668 O O . PHE B 1 98 ? -0.763 -39.031 -14.18 1 34.06 98 PHE B O 1
ATOM 1675 N N . ILE B 1 99 ? -1.956 -38.844 -12.523 1 32.53 99 ILE B N 1
ATOM 1676 C CA . ILE B 1 99 ? -2.844 -37.938 -13.25 1 32.53 99 ILE B CA 1
ATOM 1677 C C . ILE B 1 99 ? -2.59 -36.5 -12.812 1 32.53 99 ILE B C 1
ATOM 1679 O O . ILE B 1 99 ? -2.492 -36.219 -11.617 1 32.53 99 ILE B O 1
ATOM 1683 N N . PHE B 1 100 ? -2.16 -35.594 -13.719 1 34.75 100 PHE B N 1
ATOM 1684 C CA . PHE B 1 100 ? -1.895 -34.156 -13.602 1 34.75 100 PHE B CA 1
ATOM 1685 C C . PHE B 1 100 ? -3.197 -33.375 -13.578 1 34.75 100 PHE B C 1
ATOM 1687 O O . PHE B 1 100 ? -3.982 -33.438 -14.523 1 34.75 100 PHE B O 1
ATOM 1694 N N . SER B 1 101 ? -3.998 -33.594 -12.492 1 37.44 101 SER B N 1
ATOM 1695 C CA . SER B 1 101 ? -5.109 -32.625 -12.562 1 37.44 101 SER B CA 1
ATOM 1696 C C . SER B 1 101 ? -4.625 -31.203 -12.398 1 37.44 101 SER B C 1
ATOM 1698 O O . SER B 1 101 ? -3.816 -30.906 -11.516 1 37.44 101 SER B O 1
ATOM 1700 N N . ARG B 1 102 ? -4.543 -30.359 -13.391 1 39.12 102 ARG B N 1
ATOM 1701 C CA . ARG B 1 102 ? -4.312 -28.922 -13.398 1 39.12 102 ARG B CA 1
ATOM 1702 C C . ARG B 1 102 ? -5.184 -28.219 -12.359 1 39.12 102 ARG B C 1
ATOM 1704 O O . ARG B 1 102 ? -6.414 -28.266 -12.445 1 39.12 102 ARG B O 1
ATOM 1711 N N . LYS B 1 103 ? -4.863 -28.328 -11.133 1 37.22 103 LYS B N 1
ATOM 1712 C CA . LYS B 1 103 ? -5.668 -27.641 -10.125 1 37.22 103 LYS B CA 1
ATOM 1713 C C . LYS B 1 103 ? -5.734 -26.141 -10.398 1 37.22 103 LYS B C 1
ATOM 1715 O O . LYS B 1 103 ? -4.727 -25.531 -10.75 1 37.22 103 LYS B O 1
ATOM 1720 N N . GLN B 1 104 ? -6.93 -25.703 -10.625 1 32.31 104 GLN B N 1
ATOM 1721 C CA . GLN B 1 104 ? -7.316 -24.297 -10.672 1 32.31 104 GLN B CA 1
ATOM 1722 C C . GLN B 1 104 ? -6.727 -23.531 -9.492 1 32.31 104 GLN B C 1
ATOM 1724 O O . GLN B 1 104 ? -6.984 -23.859 -8.336 1 32.31 104 GLN B O 1
ATOM 1729 N N . LEU B 1 105 ? -5.418 -23.172 -9.445 1 30.8 105 LEU B N 1
ATOM 1730 C CA . LEU B 1 105 ? -4.91 -22.203 -8.477 1 30.8 105 LEU B CA 1
ATOM 1731 C C . LEU B 1 105 ? -5.691 -20.906 -8.555 1 30.8 105 LEU B C 1
ATOM 1733 O O . LEU B 1 105 ? -6.078 -20.469 -9.641 1 30.8 105 LEU B O 1
#

Foldseek 3Di:
DKKKKWFFWADPPDPDTDIDIDDIDDLVVVLVVVVVVVVVVTGPDMWIADPVGDIGHSVRSVVVVVVVLPPLPQQQQPQCQPQPVPPRPRPRPRRRDRDRPNPPD/DKKKKWFFWADPPDPDTDIDIDDIDDLVVVLVVVVVVVVVVTGPAMWIADPVGDIGHSVRSVVVVVVVQPPLPQQQQPQPQPQPVPPNPRPRPRRRDRDRPNPPD

Nearest PDB structures (foldseek):
  6th6-assembly1_BT  TM=3.494E-01  e=8.065E-01  Thermococcus kodakarensis KOD1
  6anz-assembly1_A-2  TM=4.427E-01  e=2.889E+00  Neisseria gonorrhoeae NCCP11945
  4v9f-assembly1_6  TM=3.692E-01  e=2.889E+00  Haloarcula marismortui ATCC 43049
  6wmc-assembly1_A  TM=3.512E-01  e=3.975E+00  Homo sapiens
  6l7y-assembly1_A  TM=1.753E-01  e=5.468E+00  Trypanosoma cruzi strain CL Brener

Organism: NCBI:txid267746